Protein AF-A0A6P7TXT8-F1 (afdb_monomer_lite)

Foldseek 3Di:
DVVVCVVVVHDDDPPDDDDFQADKDKDWDDDDPFIKIKIKDKGWDPPAEDALVPGADADPVQWGYGKMKMKIKMGTPLWKIWMDIAIATGDPVCPVPFAEEEEEEQFADDPVSVVVLVVVVVVCVVPRHPYYDYHPCVQLVVDPDPVSNVVSLVVVCVVVVVVDVVQAIWMFTGRPPCPDDDDTHTPDHRRHYYHYHDRSAPPSRLVNVLSSVLVNVVVNCVSVVNPDDVVSSVRVNVVSVVSSQVSQQSSCCSHHVGGHPPVVVVPD

InterPro domains:
  IPR002013 SAC domain [PF02383] (13-91)
  IPR002013 SAC domain [PS50275] (1-257)

Structure (mmCIF, N/CA/C/O backbone):
data_AF-A0A6P7TXT8-F1
#
_entry.id   AF-A0A6P7TXT8-F1
#
loop_
_atom_site.group_PDB
_atom_site.id
_atom_site.type_symbol
_atom_site.label_atom_id
_atom_site.label_alt_id
_atom_site.label_comp_id
_atom_site.label_asym_id
_atom_site.label_entity_id
_atom_site.label_seq_id
_atom_site.pdbx_PDB_ins_code
_atom_site.Cartn_x
_atom_site.Cartn_y
_atom_site.Cartn_z
_atom_site.occupancy
_atom_site.B_iso_or_equiv
_atom_site.auth_seq_id
_atom_site.auth_comp_id
_atom_site.auth_asym_id
_atom_site.auth_atom_id
_atom_site.pdbx_PDB_model_num
ATOM 1 N N . MET A 1 1 ? -18.787 -0.485 -12.380 1.00 45.66 1 MET A N 1
ATOM 2 C CA . MET A 1 1 ? -20.159 -0.549 -12.938 1.00 45.66 1 MET A CA 1
ATOM 3 C C . MET A 1 1 ? -20.249 -1.700 -13.936 1.00 45.66 1 MET A C 1
ATOM 5 O O . MET A 1 1 ? -21.222 -2.431 -13.884 1.00 45.66 1 MET A O 1
ATOM 9 N N . MET A 1 2 ? -19.180 -1.950 -14.703 1.00 45.34 2 MET A N 1
ATOM 10 C CA . MET A 1 2 ? -18.973 -3.146 -15.534 1.00 45.34 2 MET A CA 1
ATOM 11 C C . MET A 1 2 ? -19.225 -4.492 -14.840 1.00 45.34 2 MET A C 1
ATOM 13 O O . MET A 1 2 ? -19.969 -5.303 -15.371 1.00 45.34 2 MET A O 1
ATOM 17 N N . GLY A 1 3 ? -18.683 -4.721 -13.636 1.00 49.62 3 GLY A N 1
ATOM 18 C CA . GLY A 1 3 ? -18.842 -6.012 -12.945 1.00 49.62 3 GLY A CA 1
ATOM 19 C C . GLY A 1 3 ? -20.303 -6.414 -12.698 1.00 49.62 3 GLY A C 1
ATOM 20 O O . GLY A 1 3 ? -20.678 -7.538 -12.993 1.00 49.62 3 GLY A O 1
ATOM 21 N N . LEU A 1 4 ? -21.149 -5.488 -12.231 1.00 49.50 4 LEU A N 1
ATOM 22 C CA . LEU A 1 4 ? -22.577 -5.747 -11.986 1.00 49.50 4 LEU A CA 1
ATOM 23 C C . LEU A 1 4 ? -23.365 -6.000 -13.278 1.00 49.50 4 LEU A C 1
ATOM 25 O O . LEU A 1 4 ? -24.248 -6.848 -13.284 1.00 49.50 4 LEU A O 1
ATOM 29 N N . LEU A 1 5 ? -23.038 -5.291 -14.363 1.00 58.34 5 LEU A N 1
ATOM 30 C CA . LEU A 1 5 ? -23.667 -5.492 -15.673 1.00 58.34 5 LEU A CA 1
ATOM 31 C C . LE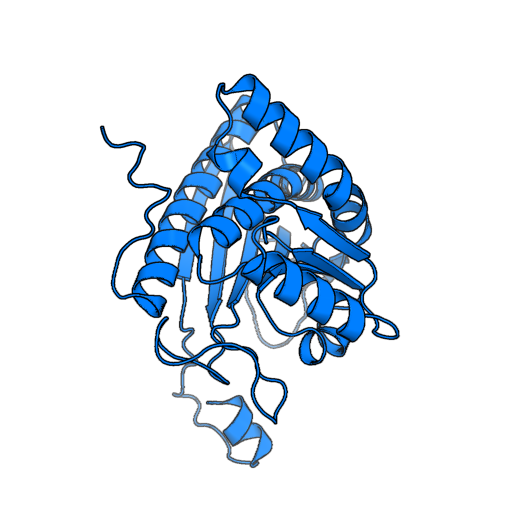U A 1 5 ? -23.260 -6.841 -16.277 1.00 58.34 5 LEU A C 1
ATOM 33 O O . LEU A 1 5 ? -24.117 -7.578 -16.752 1.00 58.34 5 LEU A O 1
ATOM 37 N N . TYR A 1 6 ? -21.984 -7.209 -16.151 1.00 56.00 6 TYR A N 1
ATOM 38 C CA . TYR A 1 6 ? -21.476 -8.508 -16.579 1.00 56.00 6 TYR A CA 1
ATOM 39 C C . TYR A 1 6 ? -22.101 -9.664 -15.777 1.00 56.00 6 TYR A C 1
ATOM 41 O O . TYR A 1 6 ? -22.561 -10.639 -16.363 1.00 56.00 6 TYR A O 1
ATOM 49 N N . PHE A 1 7 ? -22.209 -9.539 -14.445 1.00 51.31 7 PHE A N 1
ATOM 50 C CA . PHE A 1 7 ? -22.912 -10.520 -13.601 1.00 51.31 7 PHE A CA 1
ATOM 51 C C . PHE A 1 7 ? -24.421 -10.593 -13.886 1.00 51.31 7 PHE A C 1
ATOM 53 O O . PHE A 1 7 ? -25.027 -11.637 -13.665 1.00 51.31 7 PHE A O 1
ATOM 60 N N . ALA A 1 8 ? -25.018 -9.516 -14.401 1.00 63.50 8 ALA A N 1
ATOM 61 C CA . ALA A 1 8 ? -26.405 -9.482 -14.859 1.00 63.50 8 ALA A CA 1
ATOM 62 C C . ALA A 1 8 ? -26.586 -9.965 -16.315 1.00 63.50 8 ALA A C 1
ATOM 64 O O . ALA A 1 8 ? -27.697 -9.898 -16.836 1.00 63.50 8 ALA A O 1
ATOM 65 N N . GLY A 1 9 ? -25.521 -10.433 -16.982 1.00 64.12 9 GLY A N 1
ATOM 66 C CA . GLY A 1 9 ? -25.570 -10.903 -18.371 1.00 64.12 9 GLY A CA 1
ATOM 67 C C . GLY A 1 9 ? -25.806 -9.795 -19.403 1.00 64.12 9 GLY A C 1
ATOM 68 O O . GLY A 1 9 ? -26.210 -10.079 -20.527 1.00 64.12 9 GLY A O 1
ATOM 69 N N . ILE A 1 10 ? -25.586 -8.534 -19.026 1.00 72.38 10 ILE A N 1
ATOM 70 C CA . ILE A 1 10 ? -25.737 -7.381 -19.912 1.00 72.38 10 ILE A CA 1
ATOM 71 C C . ILE A 1 10 ? -24.424 -7.193 -20.666 1.00 72.38 10 ILE A C 1
ATOM 73 O O . ILE A 1 10 ? -23.392 -6.898 -20.059 1.00 72.38 10 ILE A O 1
ATOM 77 N N . ASP A 1 11 ? -24.480 -7.346 -21.990 1.00 72.69 11 ASP A N 1
ATOM 78 C CA . ASP A 1 11 ? -23.341 -7.093 -22.868 1.00 72.69 11 ASP A CA 1
ATOM 79 C C . ASP A 1 11 ? -23.001 -5.601 -22.829 1.00 72.69 11 ASP A C 1
ATOM 81 O O . ASP A 1 11 ? -23.820 -4.741 -23.177 1.00 72.69 11 ASP A O 1
ATOM 85 N N . VAL A 1 12 ? -21.823 -5.278 -22.298 1.00 69.12 12 VAL A N 1
ATOM 86 C CA . VAL A 1 12 ? -21.467 -3.888 -22.035 1.00 69.12 12 VAL A CA 1
ATOM 87 C C . VAL A 1 12 ? -20.834 -3.306 -23.294 1.00 69.12 12 VAL A C 1
ATOM 89 O O . VAL A 1 12 ? -19.862 -3.872 -23.798 1.00 69.12 12 VAL A O 1
ATOM 92 N N . PRO A 1 13 ? -21.342 -2.180 -23.823 1.00 76.50 13 PRO A N 1
ATOM 93 C CA . PRO A 1 13 ? -20.875 -1.675 -25.103 1.00 76.50 13 PRO A CA 1
ATOM 94 C C . PRO A 1 13 ? -19.375 -1.377 -25.111 1.00 76.50 13 PRO A C 1
ATOM 96 O O . PRO A 1 13 ? -18.837 -0.847 -24.135 1.00 76.50 13 PRO A O 1
ATOM 99 N N . SER A 1 14 ? -18.727 -1.613 -26.255 1.00 75.06 14 SER A N 1
ATOM 100 C CA . SER A 1 14 ? -17.282 -1.411 -26.464 1.00 75.06 14 SER A CA 1
ATOM 101 C C . SER A 1 14 ? -16.793 0.024 -26.231 1.00 75.06 14 SER A C 1
ATOM 103 O O . SER A 1 14 ? -15.597 0.246 -26.061 1.00 75.06 14 SER A O 1
ATOM 105 N N . TRP A 1 15 ? -17.702 1.001 -26.206 1.00 80.38 15 TRP A N 1
ATOM 106 C CA . TRP A 1 15 ? -17.409 2.404 -25.908 1.00 80.38 15 TRP A CA 1
ATOM 107 C C . TRP A 1 15 ? -17.376 2.727 -24.407 1.00 80.38 15 TRP A C 1
ATOM 109 O O . TRP A 1 15 ? -17.080 3.859 -24.026 1.00 80.38 15 TRP A O 1
ATOM 119 N N . THR A 1 16 ? -17.682 1.765 -23.540 1.00 79.81 16 THR A N 1
ATOM 120 C CA . THR A 1 16 ? -17.711 1.994 -22.096 1.00 79.81 16 THR A CA 1
ATOM 121 C C . THR A 1 16 ? -16.305 1.862 -21.510 1.00 79.81 16 THR A C 1
ATOM 123 O O . THR A 1 16 ? -15.654 0.831 -21.658 1.00 79.81 16 THR A O 1
ATOM 126 N N . VAL A 1 17 ? -15.843 2.900 -20.809 1.00 78.56 17 VAL A N 1
ATOM 127 C CA . VAL A 1 17 ? -14.511 2.947 -20.190 1.00 78.56 17 VAL A CA 1
ATOM 128 C C . VAL A 1 17 ? -14.648 2.929 -18.672 1.00 78.56 17 VAL A C 1
ATOM 130 O O . VAL A 1 17 ? -15.326 3.779 -18.090 1.00 78.56 17 VAL A O 1
ATOM 133 N N . ASP A 1 18 ? -13.983 1.976 -18.018 1.00 78.94 18 ASP A N 1
ATOM 134 C CA . ASP A 1 18 ? -13.897 1.959 -16.560 1.00 78.94 18 ASP A CA 1
ATOM 135 C C . ASP A 1 18 ? -12.921 3.031 -16.064 1.00 78.94 18 ASP A C 1
ATOM 137 O O . ASP A 1 18 ? -11.782 3.143 -16.516 1.00 78.94 18 ASP A O 1
ATOM 141 N N . VAL A 1 19 ? -13.376 3.807 -15.083 1.00 85.06 19 VAL A N 1
ATOM 142 C CA . VAL A 1 19 ? -12.588 4.851 -14.425 1.00 85.06 19 VAL A CA 1
ATOM 143 C C . VAL A 1 19 ? -12.455 4.514 -12.946 1.00 85.06 19 VAL A C 1
ATOM 145 O O . VAL A 1 19 ? -13.414 4.085 -12.295 1.00 85.06 19 VAL A O 1
ATOM 148 N N . ILE A 1 20 ? -11.260 4.734 -12.402 1.00 88.69 20 ILE A N 1
ATOM 149 C CA . ILE A 1 20 ? -10.992 4.586 -10.972 1.00 88.69 20 ILE A CA 1
ATOM 150 C C . ILE A 1 20 ? -11.327 5.877 -10.219 1.00 88.69 20 ILE A C 1
ATOM 152 O O . ILE A 1 20 ? -11.053 6.980 -10.688 1.00 88.69 20 ILE A O 1
ATOM 156 N N . GLY A 1 21 ? -11.872 5.744 -9.011 1.00 88.19 21 GLY A N 1
ATOM 157 C CA . GLY A 1 21 ? -11.834 6.818 -8.020 1.00 88.19 21 GLY A CA 1
ATOM 158 C C . GLY A 1 21 ? -10.595 6.638 -7.149 1.00 88.19 21 GLY A C 1
ATOM 159 O O . GLY A 1 21 ? -10.459 5.591 -6.521 1.00 88.19 21 GLY A O 1
ATOM 160 N N . GLY A 1 22 ? -9.692 7.616 -7.102 1.00 91.06 22 GLY A N 1
ATOM 161 C CA . GLY A 1 22 ? -8.472 7.510 -6.300 1.00 91.06 22 GLY A CA 1
ATOM 162 C C . GLY A 1 22 ? -7.325 8.360 -6.833 1.00 91.06 22 GLY A C 1
ATOM 163 O O . GLY A 1 22 ? -7.497 9.559 -7.039 1.00 91.06 22 GLY A O 1
ATOM 164 N N . PHE A 1 23 ? -6.156 7.749 -7.028 1.00 94.62 23 PHE A N 1
ATOM 165 C CA . PHE A 1 23 ? -4.930 8.440 -7.427 1.00 94.62 23 PHE A CA 1
ATOM 166 C C . PHE A 1 23 ? -4.109 7.600 -8.407 1.00 94.62 23 PHE A C 1
ATOM 168 O O . PHE A 1 23 ? -4.046 6.380 -8.287 1.00 94.62 23 PHE A O 1
ATOM 175 N N . PHE A 1 24 ? -3.442 8.258 -9.350 1.00 95.50 24 PHE A N 1
ATOM 176 C CA . PHE A 1 24 ? -2.403 7.655 -10.174 1.00 95.50 24 PHE A CA 1
ATOM 177 C C . PHE A 1 24 ? -1.301 8.681 -10.415 1.00 95.50 24 PHE A C 1
ATOM 179 O O . PHE A 1 24 ? -1.575 9.833 -10.750 1.00 95.50 24 PHE A O 1
ATOM 186 N N . SER A 1 25 ? -0.052 8.257 -10.271 1.00 95.75 25 SER A N 1
ATOM 187 C CA . SER A 1 25 ? 1.106 9.043 -10.675 1.00 95.75 25 SER A CA 1
ATOM 188 C C . SER A 1 25 ? 2.195 8.129 -11.207 1.00 95.75 25 SER A C 1
ATOM 190 O O . SER A 1 25 ? 2.319 6.975 -10.792 1.00 95.75 25 SER A O 1
ATOM 192 N N . SER A 1 26 ? 2.997 8.655 -12.129 1.00 94.75 26 SER A N 1
ATOM 193 C CA . SER A 1 26 ? 4.179 7.968 -12.627 1.00 94.75 26 SER A CA 1
ATOM 194 C C . SER A 1 26 ? 5.331 8.939 -12.844 1.00 94.75 26 SER A C 1
ATOM 196 O O . SER A 1 26 ? 5.137 10.086 -13.253 1.00 94.75 26 SER A O 1
ATOM 198 N N . LYS A 1 27 ? 6.551 8.474 -12.581 1.00 95.00 27 LYS A N 1
ATOM 199 C CA . LYS A 1 27 ? 7.775 9.247 -12.772 1.00 95.00 27 LYS A CA 1
ATOM 200 C C . LYS A 1 27 ? 8.839 8.380 -13.425 1.00 95.00 27 LYS A C 1
ATOM 202 O O . LYS A 1 27 ? 9.156 7.294 -12.948 1.00 95.00 27 LYS A O 1
ATOM 207 N N . LYS A 1 28 ? 9.407 8.874 -14.526 1.00 94.06 28 LYS A N 1
ATOM 208 C CA . LYS A 1 28 ? 10.573 8.262 -15.168 1.00 94.06 28 LYS A CA 1
ATOM 209 C C . LYS A 1 28 ? 11.848 8.741 -14.474 1.00 94.06 28 LYS A C 1
ATOM 211 O O . LYS A 1 28 ? 12.017 9.941 -14.265 1.00 94.06 28 LYS A O 1
ATOM 216 N N . ILE A 1 29 ? 12.723 7.804 -14.134 1.00 92.88 29 ILE A N 1
ATOM 217 C CA . ILE A 1 29 ? 13.977 8.024 -13.414 1.00 92.88 29 ILE A CA 1
ATOM 218 C C . ILE A 1 29 ? 15.118 7.487 -14.269 1.00 92.88 29 ILE A C 1
ATOM 220 O O . ILE A 1 29 ? 15.047 6.368 -14.776 1.00 92.88 29 ILE A O 1
ATOM 224 N N . TYR A 1 30 ? 16.158 8.301 -14.426 1.00 90.75 30 TYR A N 1
ATOM 225 C CA . TYR A 1 30 ? 17.352 7.978 -15.200 1.00 90.75 30 TYR A CA 1
ATOM 226 C C . TYR A 1 30 ? 18.522 7.640 -14.269 1.00 90.75 30 TYR A C 1
ATOM 228 O O . TYR A 1 30 ? 18.771 8.346 -13.284 1.00 90.75 30 TYR A O 1
ATOM 236 N N . PHE A 1 31 ? 19.249 6.572 -14.591 1.00 87.75 31 PHE A N 1
ATOM 237 C CA . PHE A 1 31 ? 20.423 6.112 -13.853 1.00 87.75 31 PHE A CA 1
ATOM 238 C C . PHE A 1 31 ? 21.448 5.516 -14.829 1.00 87.75 31 PHE A C 1
ATOM 240 O O . PHE A 1 31 ? 21.202 4.510 -15.492 1.00 87.75 31 PHE A O 1
ATOM 247 N N . GLY A 1 32 ? 22.598 6.183 -14.962 1.00 84.81 32 GLY A N 1
ATOM 248 C CA . GLY A 1 32 ? 23.545 5.892 -16.041 1.00 84.81 32 GLY A CA 1
ATOM 249 C C . GLY A 1 32 ? 22.889 6.065 -17.416 1.00 84.81 32 GLY A C 1
ATOM 250 O O . GLY A 1 32 ? 22.202 7.057 -17.653 1.00 84.81 32 GLY A O 1
ATOM 251 N N . ALA A 1 33 ? 23.068 5.081 -18.298 1.00 84.88 33 ALA A N 1
ATOM 252 C CA . ALA A 1 33 ? 22.423 5.025 -19.614 1.00 84.88 33 ALA A CA 1
ATOM 253 C C . ALA A 1 33 ? 21.006 4.411 -19.587 1.00 84.88 33 ALA A C 1
ATOM 255 O O . ALA A 1 33 ? 20.347 4.319 -20.620 1.00 84.88 33 ALA A O 1
ATOM 256 N N . LEU A 1 34 ? 20.538 3.962 -18.419 1.00 87.31 34 LEU A N 1
ATOM 257 C CA . LEU A 1 34 ? 19.274 3.252 -18.261 1.00 87.31 34 LEU A CA 1
ATOM 258 C C . LEU A 1 34 ? 18.190 4.153 -17.663 1.00 87.31 34 LEU A C 1
ATOM 260 O O . LEU A 1 34 ? 18.445 5.219 -17.095 1.00 87.31 34 LEU A O 1
ATOM 264 N N . SER A 1 35 ? 16.941 3.703 -17.779 1.00 90.06 35 SER A N 1
ATOM 265 C CA . SER A 1 35 ? 15.815 4.336 -17.101 1.00 90.06 35 SER A CA 1
ATOM 266 C C . SER A 1 35 ? 14.798 3.316 -16.606 1.00 90.06 35 SER A C 1
ATOM 268 O O . SER A 1 35 ? 14.707 2.194 -17.110 1.00 90.06 35 SER A O 1
ATOM 270 N N . ALA A 1 36 ? 14.023 3.716 -15.607 1.00 90.75 36 ALA A N 1
ATOM 271 C CA . ALA A 1 36 ? 12.854 2.986 -15.143 1.00 90.75 36 ALA A CA 1
ATOM 272 C C . ALA A 1 36 ? 11.726 3.972 -14.848 1.00 90.75 36 ALA A C 1
ATOM 274 O O . ALA A 1 36 ? 11.963 5.156 -14.597 1.00 90.75 36 ALA A O 1
ATOM 275 N N . ARG A 1 37 ? 10.489 3.492 -14.886 1.00 92.25 37 ARG A N 1
ATOM 276 C CA . ARG A 1 37 ? 9.308 4.254 -14.495 1.00 92.25 37 ARG A CA 1
ATOM 277 C C . ARG A 1 37 ? 8.790 3.703 -13.179 1.00 92.25 37 ARG A C 1
ATOM 279 O O . ARG A 1 37 ? 8.460 2.528 -13.099 1.00 92.25 37 ARG A O 1
ATOM 286 N N . VAL A 1 38 ? 8.714 4.562 -12.175 1.00 94.25 38 VAL A N 1
ATOM 287 C CA . VAL A 1 38 ? 8.012 4.278 -10.926 1.00 94.25 38 VAL A CA 1
ATOM 288 C C . VAL A 1 38 ? 6.575 4.743 -11.078 1.00 94.25 38 VAL A C 1
ATOM 290 O O . VAL A 1 38 ? 6.332 5.826 -11.613 1.00 94.25 38 VAL A O 1
ATOM 293 N N . CYS A 1 39 ? 5.639 3.944 -10.593 1.00 94.31 39 CYS A N 1
ATOM 294 C CA . CYS A 1 39 ? 4.216 4.220 -10.602 1.00 94.31 39 CYS A CA 1
ATOM 295 C C . CYS A 1 39 ? 3.628 3.985 -9.206 1.00 94.31 39 CYS A C 1
ATOM 297 O O . CYS A 1 39 ? 4.051 3.083 -8.481 1.00 94.31 39 CYS A O 1
ATOM 299 N N . LEU A 1 40 ? 2.635 4.796 -8.849 1.00 95.94 40 LEU A N 1
ATOM 300 C CA . LEU A 1 40 ? 1.824 4.631 -7.649 1.00 95.94 40 LEU A CA 1
ATOM 301 C C . LEU A 1 40 ? 0.367 4.799 -8.058 1.00 95.94 40 LEU A C 1
ATOM 303 O O . LEU A 1 40 ? 0.003 5.819 -8.650 1.00 95.94 40 LEU A O 1
ATOM 307 N N . ILE A 1 41 ? -0.450 3.801 -7.752 1.00 94.88 41 ILE A N 1
ATOM 308 C CA . ILE A 1 41 ? -1.883 3.808 -8.025 1.00 94.88 41 ILE A CA 1
ATOM 309 C C . ILE A 1 41 ? -2.640 3.510 -6.739 1.00 94.88 41 ILE A C 1
ATOM 311 O O . ILE A 1 41 ? -2.293 2.584 -6.015 1.00 94.88 41 ILE A O 1
ATOM 315 N N . SER A 1 42 ? -3.691 4.279 -6.479 1.00 92.44 42 SER A N 1
ATOM 316 C CA . SER A 1 42 ? -4.616 4.039 -5.380 1.00 92.44 42 SER A CA 1
ATOM 317 C C . SER A 1 42 ? -6.034 3.951 -5.912 1.00 92.44 42 SER A C 1
ATOM 319 O O . SER A 1 42 ? -6.487 4.844 -6.631 1.00 92.44 42 SER A O 1
ATOM 321 N N . ARG A 1 43 ? -6.750 2.891 -5.547 1.00 89.94 43 ARG A N 1
ATOM 322 C CA . ARG A 1 43 ? -8.109 2.592 -6.007 1.00 89.94 43 ARG A CA 1
ATOM 323 C C . ARG A 1 43 ? -9.038 2.538 -4.804 1.00 89.94 43 ARG A C 1
ATOM 325 O O . ARG A 1 43 ? -8.890 1.685 -3.934 1.00 89.94 43 ARG A O 1
ATOM 332 N N . LYS A 1 44 ? -10.000 3.457 -4.745 1.00 86.81 44 LYS A N 1
ATOM 333 C CA . LYS A 1 44 ? -11.039 3.492 -3.713 1.00 86.81 44 LYS A CA 1
ATOM 334 C C . LYS A 1 44 ? -12.204 2.591 -4.121 1.00 86.81 44 LYS A C 1
ATOM 336 O O . LYS A 1 44 ? -12.735 2.719 -5.226 1.00 86.81 44 LYS A O 1
ATOM 341 N N . SER A 1 45 ? -12.644 1.727 -3.208 1.00 83.50 45 SER A N 1
ATOM 342 C CA . SER A 1 45 ? -13.849 0.923 -3.413 1.00 83.50 45 SER A CA 1
ATOM 343 C C . SER A 1 45 ? -15.092 1.805 -3.503 1.00 83.50 45 SER A C 1
ATOM 345 O O . SER A 1 45 ? -15.237 2.808 -2.797 1.00 83.50 45 SER A O 1
ATOM 347 N N . ARG A 1 46 ? -16.019 1.390 -4.366 1.00 81.12 46 ARG A N 1
ATOM 348 C CA . ARG A 1 46 ? -17.327 2.029 -4.548 1.00 81.12 46 ARG A CA 1
ATOM 349 C C . ARG A 1 46 ? -18.405 1.423 -3.648 1.00 81.12 46 ARG A C 1
ATOM 351 O O . ARG A 1 46 ? -19.458 2.029 -3.524 1.00 81.12 46 ARG A O 1
ATOM 358 N N . GLU A 1 47 ? -18.142 0.268 -3.032 1.00 76.88 47 GLU A N 1
ATOM 359 C CA . GLU A 1 47 ? -19.143 -0.511 -2.286 1.00 76.88 47 GLU A CA 1
ATOM 360 C C . GLU A 1 47 ? -19.676 0.235 -1.058 1.00 76.88 47 GLU A C 1
ATOM 362 O O . GLU A 1 47 ? -20.878 0.269 -0.829 1.00 76.88 47 GLU A O 1
ATOM 367 N N . ARG A 1 48 ? -18.787 0.889 -0.299 1.00 76.38 48 ARG A N 1
ATOM 368 C CA . ARG A 1 48 ? -19.143 1.685 0.884 1.00 76.38 48 ARG A CA 1
ATOM 369 C C . ARG A 1 48 ? -18.396 3.016 0.896 1.00 76.38 48 ARG A C 1
ATOM 371 O O . ARG A 1 48 ? -17.565 3.303 1.762 1.00 76.38 48 ARG A O 1
ATOM 378 N N . ALA A 1 49 ? -18.640 3.817 -0.137 1.00 74.69 49 ALA A N 1
ATOM 379 C CA . ALA A 1 49 ? -18.070 5.153 -0.253 1.00 74.69 49 ALA A CA 1
ATOM 380 C C . ALA A 1 49 ? -18.874 6.169 0.575 1.00 74.69 49 ALA A C 1
ATOM 382 O O . ALA A 1 49 ? -20.099 6.181 0.545 1.00 74.69 49 ALA A O 1
ATOM 383 N N . GLY A 1 50 ? -18.179 7.063 1.278 1.00 70.31 50 GLY A N 1
ATOM 384 C CA . GLY A 1 50 ? -18.808 8.180 1.979 1.00 70.31 50 GLY A CA 1
ATOM 385 C C . GLY A 1 50 ? -17.785 9.130 2.583 1.00 70.31 50 GLY A C 1
ATOM 386 O O . GLY A 1 50 ? -16.585 8.849 2.575 1.00 70.31 50 GLY A O 1
ATOM 387 N N . THR A 1 51 ? -18.249 10.268 3.085 1.00 73.19 51 THR A N 1
ATOM 388 C CA . THR A 1 51 ? -17.390 11.270 3.727 1.00 73.19 51 THR A CA 1
ATOM 389 C C . THR A 1 51 ? -17.048 10.865 5.164 1.00 73.19 51 THR A C 1
ATOM 391 O O . THR A 1 51 ? -17.739 10.050 5.784 1.00 73.19 51 THR A O 1
ATOM 394 N N . ARG A 1 52 ? -15.981 11.461 5.713 1.00 65.19 52 ARG A N 1
ATOM 395 C CA . ARG A 1 52 ? -15.427 11.167 7.050 1.00 65.19 52 ARG A CA 1
ATOM 396 C C . ARG A 1 52 ? -16.434 11.127 8.205 1.00 65.19 52 ARG A C 1
ATOM 398 O O . ARG A 1 52 ? -16.233 10.382 9.169 1.00 65.19 52 ARG A O 1
ATOM 405 N N . PHE A 1 53 ? -17.479 11.945 8.133 1.00 64.19 53 PHE A N 1
ATOM 406 C CA . PHE A 1 53 ? -18.477 12.079 9.198 1.00 64.19 53 PHE A CA 1
ATOM 407 C C . PHE A 1 53 ? -19.761 11.291 8.936 1.00 64.19 53 PHE A C 1
ATOM 409 O O . PHE A 1 53 ? -20.544 11.104 9.859 1.00 64.19 53 PHE A O 1
ATOM 416 N N . SER A 1 54 ? -19.967 10.804 7.711 1.00 66.12 54 SER A N 1
ATOM 417 C CA . SER A 1 54 ? -21.219 10.147 7.323 1.00 66.12 54 SER A CA 1
ATOM 418 C C . SER A 1 54 ? -21.112 8.627 7.274 1.00 66.12 54 SER A C 1
ATOM 420 O O . SER A 1 54 ? -22.113 7.953 7.484 1.00 66.12 54 SER A O 1
ATOM 422 N N . VAL A 1 55 ? -19.928 8.066 6.991 1.00 70.81 55 VAL A N 1
ATOM 423 C CA . VAL A 1 55 ? -19.784 6.616 6.785 1.00 70.81 55 VAL A CA 1
ATOM 424 C C . VAL A 1 55 ? -18.538 6.083 7.485 1.00 70.81 55 VAL A C 1
ATOM 426 O O . VAL A 1 55 ? -17.410 6.440 7.142 1.00 70.81 55 VAL A O 1
ATOM 429 N N . ARG A 1 56 ? -18.752 5.195 8.463 1.00 73.50 56 ARG A N 1
ATOM 430 C CA . ARG A 1 56 ? -17.712 4.500 9.236 1.00 73.50 56 ARG A CA 1
ATOM 431 C C . ARG A 1 56 ? -18.052 3.020 9.394 1.00 73.50 56 ARG A C 1
ATOM 433 O O . ARG A 1 56 ? -19.190 2.607 9.175 1.00 73.50 56 ARG A O 1
ATOM 440 N N . GLY A 1 57 ? -17.048 2.242 9.789 1.00 74.00 57 GLY A N 1
ATOM 441 C CA . GLY A 1 57 ? -17.211 0.827 10.105 1.00 74.00 57 GLY A CA 1
ATOM 442 C C . GLY A 1 57 ? -17.540 -0.035 8.888 1.00 74.00 57 GLY A C 1
ATOM 443 O O . GLY A 1 57 ? -17.154 0.276 7.758 1.00 74.00 57 GLY A O 1
ATOM 444 N N . VAL A 1 58 ? -18.228 -1.136 9.154 1.00 75.62 58 VAL A N 1
ATOM 445 C CA . VAL A 1 58 ? -18.652 -2.143 8.181 1.00 75.62 58 VAL A CA 1
ATOM 446 C C . VAL A 1 58 ? -20.179 -2.093 8.035 1.00 75.62 58 VAL A C 1
ATOM 448 O O . VAL A 1 58 ? -20.850 -1.650 8.965 1.00 75.62 58 VAL A O 1
ATOM 451 N N . ASP A 1 59 ? -20.727 -2.456 6.875 1.00 77.19 59 ASP A N 1
ATOM 452 C CA . ASP A 1 59 ? -22.164 -2.761 6.749 1.00 77.19 59 ASP A CA 1
ATOM 453 C C . ASP A 1 59 ? -22.476 -4.244 6.918 1.00 77.19 59 ASP A C 1
ATOM 455 O O . ASP A 1 59 ? -21.583 -5.083 7.007 1.00 77.19 59 ASP A O 1
ATOM 459 N N . ASP A 1 60 ? -23.768 -4.558 6.895 1.00 76.56 60 ASP A N 1
ATOM 460 C CA . ASP A 1 60 ? -24.319 -5.911 6.965 1.00 76.56 60 ASP A CA 1
ATOM 461 C C . ASP A 1 60 ? -23.834 -6.821 5.820 1.00 76.56 60 ASP A C 1
ATOM 463 O O . ASP A 1 60 ? -23.936 -8.040 5.909 1.00 76.56 60 ASP A O 1
ATOM 467 N N . SER A 1 61 ? -23.279 -6.247 4.743 1.00 69.12 61 SER A N 1
ATOM 468 C CA . SER A 1 61 ? -22.669 -6.982 3.623 1.00 69.12 61 SER A CA 1
ATOM 469 C C . SER A 1 61 ? -21.150 -7.160 3.769 1.00 69.12 61 SER A C 1
ATOM 471 O O . SER A 1 61 ? -20.481 -7.597 2.828 1.00 69.12 61 SER A O 1
ATOM 473 N N . GLY A 1 62 ? -20.570 -6.791 4.915 1.00 68.12 62 GLY A N 1
ATOM 474 C CA . GLY A 1 62 ? -19.135 -6.910 5.176 1.00 68.12 62 GLY A CA 1
ATOM 475 C C . GLY A 1 62 ? -18.276 -5.867 4.446 1.00 68.12 62 GLY A C 1
ATOM 476 O O . GLY A 1 62 ? -17.045 -5.977 4.431 1.00 68.12 62 GLY A O 1
ATOM 477 N N . CYS A 1 63 ? -18.878 -4.850 3.819 1.00 69.81 63 CYS A N 1
ATOM 478 C CA . CYS A 1 63 ? -18.140 -3.810 3.108 1.00 69.81 63 CYS A CA 1
ATOM 479 C C . CYS A 1 63 ? -17.636 -2.772 4.112 1.00 69.81 63 CYS A C 1
ATOM 481 O O . CYS A 1 63 ? -18.413 -2.189 4.865 1.00 69.81 63 CYS A O 1
ATOM 483 N N . VAL A 1 64 ? -16.327 -2.502 4.125 1.00 75.19 64 VAL A N 1
ATOM 484 C CA . VAL A 1 64 ? -15.753 -1.462 4.993 1.00 75.19 64 VAL A CA 1
ATOM 485 C C . VAL A 1 64 ? -15.790 -0.101 4.320 1.00 75.19 64 VAL A C 1
ATOM 487 O O . VAL A 1 64 ? -15.469 0.052 3.139 1.00 75.19 64 VAL A O 1
ATOM 490 N N . ALA A 1 65 ? -16.139 0.902 5.121 1.00 73.06 65 ALA A N 1
ATOM 491 C CA . ALA A 1 65 ? -16.151 2.293 4.724 1.00 73.06 65 ALA A CA 1
ATOM 492 C C . ALA A 1 65 ? -14.785 2.723 4.178 1.00 73.06 65 ALA A C 1
ATOM 494 O O . ALA A 1 65 ? -13.760 2.565 4.842 1.00 73.06 65 ALA A O 1
ATOM 495 N N . ASN A 1 66 ? -14.789 3.330 2.990 1.00 75.12 66 ASN A N 1
ATOM 496 C CA . ASN A 1 66 ? -13.606 3.945 2.382 1.00 75.12 66 ASN A CA 1
ATOM 497 C C . ASN A 1 66 ? -12.397 3.003 2.256 1.00 75.12 66 ASN A C 1
ATOM 499 O O . ASN A 1 66 ? -11.255 3.398 2.500 1.00 75.12 66 ASN A O 1
ATOM 503 N N . TYR A 1 67 ? -12.665 1.764 1.840 1.00 80.31 67 TYR A N 1
ATOM 504 C CA . TYR A 1 67 ? -11.646 0.809 1.418 1.00 80.31 67 TYR A CA 1
ATOM 505 C C . TYR A 1 67 ? -10.782 1.392 0.288 1.00 80.31 67 TYR A C 1
ATOM 507 O O . TYR A 1 67 ? -11.321 1.919 -0.690 1.00 80.31 67 TYR A O 1
ATOM 515 N N . VAL A 1 68 ? -9.458 1.291 0.418 1.00 85.50 68 VAL A N 1
ATOM 516 C CA . VAL A 1 68 ? -8.489 1.747 -0.589 1.00 85.50 68 VAL A CA 1
ATOM 517 C C . VAL A 1 68 ? -7.401 0.697 -0.763 1.00 85.50 68 VAL A C 1
ATOM 519 O O . VAL A 1 68 ? -6.790 0.257 0.212 1.00 85.50 68 VAL A O 1
ATOM 522 N N . GLU A 1 69 ? -7.138 0.341 -2.012 1.00 88.06 69 GLU A N 1
ATOM 523 C CA . GLU A 1 69 ? -5.942 -0.397 -2.409 1.00 88.06 69 GLU A CA 1
ATOM 524 C C . GLU A 1 69 ? -4.894 0.586 -2.890 1.00 88.06 69 GLU A C 1
ATOM 526 O O . GLU A 1 69 ? -5.229 1.452 -3.695 1.00 88.06 69 GLU A O 1
ATOM 531 N N . THR A 1 70 ? -3.651 0.431 -2.452 1.00 91.25 70 THR A N 1
ATOM 532 C CA . THR A 1 70 ? -2.523 1.224 -2.934 1.00 91.25 70 THR A CA 1
ATOM 533 C C . THR A 1 70 ? -1.439 0.289 -3.446 1.00 91.25 70 THR A C 1
ATOM 535 O O . THR A 1 70 ? -1.003 -0.617 -2.741 1.00 91.25 70 THR A O 1
ATOM 538 N N . GLU A 1 71 ? -0.983 0.508 -4.669 1.00 92.12 71 GLU A N 1
ATOM 539 C CA . GLU A 1 71 ? -0.017 -0.346 -5.345 1.00 92.12 71 GLU A CA 1
ATOM 540 C C . GLU A 1 71 ? 1.151 0.491 -5.865 1.00 92.12 71 GLU A C 1
ATOM 542 O O . GLU A 1 71 ? 0.964 1.443 -6.630 1.00 92.12 71 GLU A O 1
ATOM 547 N N . GLN A 1 72 ? 2.364 0.129 -5.440 1.00 94.12 72 GLN A N 1
ATOM 548 C CA . GLN A 1 72 ? 3.612 0.692 -5.949 1.00 94.12 72 GLN A CA 1
ATOM 549 C C . GLN A 1 72 ? 4.251 -0.306 -6.904 1.00 94.12 72 GLN A C 1
ATOM 551 O O . GLN A 1 72 ? 4.572 -1.434 -6.518 1.00 94.12 72 GLN A O 1
ATOM 556 N N . PHE A 1 73 ? 4.512 0.133 -8.131 1.00 91.69 73 PHE A N 1
ATOM 557 C CA . PHE A 1 73 ? 5.151 -0.711 -9.129 1.00 91.69 73 PHE A CA 1
ATOM 558 C C . PHE A 1 73 ? 6.212 0.026 -9.935 1.00 91.69 73 PHE A C 1
ATOM 560 O O . PHE A 1 73 ? 6.185 1.246 -10.089 1.00 91.69 73 PHE A O 1
ATOM 567 N N . ILE A 1 74 ? 7.179 -0.737 -10.431 1.00 90.88 74 ILE A N 1
ATOM 568 C CA . ILE A 1 74 ? 8.318 -0.242 -11.194 1.00 90.88 74 ILE A CA 1
ATOM 569 C C . ILE A 1 74 ? 8.364 -1.004 -12.505 1.00 90.88 74 ILE A C 1
ATOM 571 O O . ILE A 1 74 ? 8.402 -2.232 -12.510 1.00 90.88 74 ILE A O 1
ATOM 575 N N . CYS A 1 75 ? 8.408 -0.262 -13.602 1.00 87.50 75 CYS A N 1
ATOM 576 C CA . CYS A 1 75 ? 8.674 -0.787 -14.930 1.00 87.50 75 CYS A CA 1
ATOM 577 C C . CYS A 1 75 ? 10.118 -0.441 -15.300 1.00 87.50 75 CYS A C 1
ATOM 579 O O . CYS A 1 75 ? 10.451 0.738 -15.466 1.00 87.50 75 CYS A O 1
ATOM 581 N N . HIS A 1 76 ? 10.981 -1.446 -15.412 1.00 80.56 76 HIS A N 1
ATOM 582 C CA . HIS A 1 76 ? 12.359 -1.284 -15.863 1.00 80.56 76 HIS A CA 1
ATOM 583 C C . HIS A 1 76 ? 12.575 -2.041 -17.169 1.00 80.56 76 HIS A C 1
ATOM 585 O O . HIS A 1 76 ? 12.225 -3.216 -17.263 1.00 80.56 76 HIS A O 1
ATOM 591 N N . SER A 1 77 ? 13.159 -1.365 -18.169 1.00 66.00 77 SER A N 1
ATOM 592 C CA . SER A 1 77 ? 13.095 -1.755 -19.588 1.00 66.00 77 SER A CA 1
ATOM 593 C C . SER A 1 77 ? 11.643 -1.885 -20.078 1.00 66.00 77 SER A C 1
ATOM 595 O O . SER A 1 77 ? 10.708 -1.891 -19.279 1.00 66.00 77 SER A O 1
ATOM 597 N N . ASP A 1 78 ? 11.408 -1.997 -21.382 1.00 57.25 78 ASP A N 1
ATOM 598 C CA . ASP A 1 78 ? 10.045 -2.170 -21.901 1.00 57.25 78 ASP A CA 1
ATOM 599 C C . ASP A 1 78 ? 9.417 -3.520 -21.510 1.00 57.25 78 ASP A C 1
ATOM 601 O O . ASP A 1 78 ? 8.398 -3.858 -22.081 1.00 57.25 78 ASP A O 1
ATOM 605 N N . SER A 1 79 ? 9.996 -4.312 -20.590 1.00 59.69 79 SER A N 1
ATOM 606 C CA . SER A 1 79 ? 9.622 -5.718 -20.374 1.00 59.69 79 SER A CA 1
ATOM 607 C C . SER A 1 79 ? 9.611 -6.234 -18.931 1.00 59.69 79 SER A C 1
ATOM 609 O O . SER A 1 79 ? 9.057 -7.303 -18.713 1.00 59.69 79 SER A O 1
ATOM 611 N N . MET A 1 80 ? 10.176 -5.554 -17.926 1.00 57.88 80 MET A N 1
ATOM 612 C CA . MET A 1 80 ? 10.161 -6.084 -16.551 1.00 57.88 80 MET A CA 1
ATOM 613 C C . MET A 1 80 ? 9.365 -5.190 -15.610 1.00 57.88 80 MET A C 1
ATOM 615 O O . MET A 1 80 ? 9.659 -4.002 -15.472 1.00 57.88 80 MET A O 1
ATOM 619 N N . THR A 1 81 ? 8.366 -5.776 -14.944 1.00 70.38 81 THR A N 1
ATOM 620 C CA . THR A 1 81 ? 7.527 -5.074 -13.967 1.00 70.38 81 THR A CA 1
ATOM 621 C C . THR A 1 81 ? 7.600 -5.764 -12.614 1.00 70.38 81 THR A C 1
ATOM 623 O O . THR A 1 81 ? 7.410 -6.976 -12.520 1.00 70.38 81 THR A O 1
ATOM 626 N N . ALA A 1 82 ? 7.858 -4.986 -11.564 1.00 61.72 82 ALA A N 1
ATOM 627 C CA . ALA A 1 82 ? 7.733 -5.427 -10.180 1.00 61.72 82 ALA A CA 1
ATOM 628 C C . ALA A 1 82 ? 6.644 -4.608 -9.484 1.00 61.72 82 ALA A C 1
ATOM 630 O O . ALA A 1 82 ? 6.695 -3.383 -9.550 1.00 61.72 82 ALA A O 1
ATOM 631 N N . SER A 1 83 ? 5.682 -5.253 -8.822 1.00 68.75 83 SER A N 1
ATOM 632 C CA . SER A 1 83 ? 4.544 -4.586 -8.170 1.00 68.75 83 SER A CA 1
ATOM 633 C C . SER A 1 83 ? 4.322 -5.080 -6.743 1.00 68.75 83 SER A C 1
ATOM 635 O O . SER A 1 83 ? 4.486 -6.268 -6.467 1.00 68.75 83 SER A O 1
ATOM 637 N N . PHE A 1 84 ? 3.967 -4.165 -5.843 1.00 66.06 84 PHE A N 1
ATOM 638 C CA . PHE A 1 84 ? 3.629 -4.450 -4.456 1.00 66.06 84 PHE A CA 1
ATOM 639 C C . PHE A 1 84 ? 2.322 -3.762 -4.063 1.00 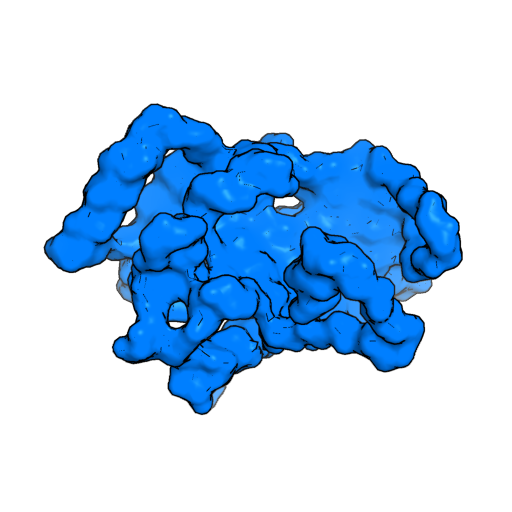66.06 84 PHE A C 1
ATOM 641 O O . PHE A 1 84 ? 2.199 -2.539 -4.167 1.00 66.06 84 PHE A O 1
ATOM 648 N N . LEU A 1 85 ? 1.370 -4.565 -3.588 1.00 73.31 85 LEU A N 1
ATOM 649 C CA . LEU A 1 85 ? 0.035 -4.137 -3.186 1.00 73.31 85 LEU A CA 1
ATOM 650 C C . LEU A 1 85 ? -0.091 -4.054 -1.659 1.00 73.31 85 LEU A C 1
ATOM 652 O O . LEU A 1 85 ? 0.218 -5.013 -0.947 1.00 73.31 85 LEU A O 1
ATOM 656 N N . ILE A 1 86 ? -0.611 -2.929 -1.166 1.00 72.12 86 ILE A N 1
ATOM 657 C CA . ILE A 1 86 ? -0.931 -2.674 0.244 1.00 72.12 86 ILE A CA 1
ATOM 658 C C . ILE A 1 86 ? -2.388 -2.220 0.347 1.00 72.12 86 ILE A C 1
ATOM 660 O O . ILE A 1 86 ? -2.865 -1.440 -0.475 1.00 72.12 86 ILE A O 1
ATOM 664 N N . LEU A 1 87 ? -3.109 -2.685 1.367 1.00 75.44 87 LEU A N 1
ATOM 665 C CA . LEU A 1 87 ? -4.553 -2.481 1.475 1.00 75.44 87 LEU A CA 1
ATOM 666 C C . LEU A 1 87 ? -4.960 -1.678 2.717 1.00 75.44 87 LEU A C 1
ATOM 668 O O . LEU A 1 87 ? -4.282 -1.645 3.750 1.00 75.44 87 LEU A O 1
ATOM 672 N N . ARG A 1 88 ? -6.149 -1.078 2.632 1.00 58.31 88 ARG A N 1
ATOM 673 C CA . ARG A 1 88 ? -6.955 -0.590 3.756 1.00 58.31 88 ARG A CA 1
ATOM 674 C C . ARG A 1 88 ? -8.381 -1.100 3.566 1.00 58.31 88 ARG A C 1
ATOM 676 O O . ARG A 1 88 ? -9.048 -0.660 2.637 1.00 58.31 88 ARG A O 1
ATOM 683 N N . GLY A 1 89 ? -8.863 -2.011 4.417 1.00 56.75 89 GLY A N 1
ATOM 684 C CA . GLY A 1 89 ? -10.125 -2.692 4.116 1.00 56.75 89 GLY A CA 1
ATOM 685 C C . GLY A 1 89 ? -10.512 -3.892 4.966 1.00 56.75 89 GLY A C 1
ATOM 686 O O . GLY A 1 89 ? -9.644 -4.404 5.641 1.00 56.75 89 GLY A O 1
ATOM 687 N N . HIS A 1 90 ? -11.770 -4.361 4.944 1.00 60.25 90 HIS A N 1
ATOM 688 C CA . HIS A 1 90 ? -12.250 -5.455 5.818 1.00 60.25 90 HIS A CA 1
ATOM 689 C C . HIS A 1 90 ? -11.591 -6.820 5.568 1.00 60.25 90 HIS A C 1
ATOM 691 O O . HIS A 1 90 ? -11.207 -7.101 4.441 1.00 60.25 90 HIS A O 1
ATOM 697 N N . VAL A 1 91 ? -11.498 -7.676 6.599 1.00 59.09 91 VAL A N 1
ATOM 698 C CA . VAL A 1 91 ? -10.763 -8.960 6.544 1.00 59.09 91 VAL A CA 1
ATOM 699 C C . VAL A 1 91 ? -11.432 -9.959 5.602 1.00 59.09 91 VAL A C 1
ATOM 701 O O . VAL A 1 91 ? -10.749 -10.578 4.788 1.00 59.09 91 VAL A O 1
ATOM 704 N N . ASP A 1 92 ? -12.758 -10.065 5.657 1.00 57.91 92 ASP A N 1
ATOM 705 C CA . ASP A 1 92 ? -13.472 -11.201 5.065 1.00 57.91 92 ASP A CA 1
ATOM 706 C C . ASP A 1 92 ? -13.414 -11.243 3.535 1.00 57.91 92 ASP A C 1
ATOM 708 O O . ASP A 1 92 ? -13.255 -12.316 2.954 1.00 57.91 92 ASP A O 1
ATOM 712 N N . LYS A 1 93 ? -13.435 -10.080 2.871 1.00 59.59 93 LYS A N 1
ATOM 713 C CA . LYS A 1 93 ? -13.318 -9.989 1.404 1.00 59.59 93 LYS A CA 1
ATOM 714 C C . LYS A 1 93 ? -11.883 -10.111 0.883 1.00 59.59 93 LYS A C 1
ATOM 716 O O . LYS A 1 93 ? -11.690 -10.301 -0.313 1.00 59.59 93 LYS A O 1
ATOM 721 N N . MET A 1 94 ? -10.866 -9.984 1.739 1.00 64.81 94 MET A N 1
ATOM 722 C CA . MET A 1 94 ? -9.464 -10.005 1.291 1.00 64.81 94 MET A CA 1
ATOM 723 C C . MET A 1 94 ? -8.915 -11.423 1.112 1.00 64.81 94 MET A C 1
ATOM 725 O O . MET A 1 94 ? -7.962 -11.629 0.367 1.00 64.81 94 MET A O 1
ATOM 729 N N . ARG A 1 95 ? -9.535 -12.397 1.776 1.00 65.75 95 ARG A N 1
ATOM 730 C CA . ARG A 1 95 ? -9.071 -13.780 1.887 1.00 65.75 95 ARG A CA 1
ATOM 731 C C . ARG A 1 95 ? -8.880 -14.482 0.543 1.00 65.75 95 ARG A C 1
ATOM 733 O O . ARG A 1 95 ? -7.813 -15.030 0.289 1.00 65.75 95 ARG A O 1
ATOM 740 N N . ASP A 1 96 ? -9.915 -14.482 -0.293 1.00 65.06 96 ASP A N 1
ATOM 741 C CA . ASP A 1 96 ? -9.926 -15.282 -1.527 1.00 65.06 96 ASP A CA 1
ATOM 742 C C . ASP A 1 96 ? -9.119 -14.611 -2.648 1.00 65.06 96 ASP A C 1
ATOM 744 O O . ASP A 1 96 ? -8.634 -15.278 -3.558 1.00 65.06 96 ASP A O 1
ATOM 748 N N . SER A 1 97 ? -8.924 -13.296 -2.541 1.00 69.50 97 SER A N 1
ATOM 749 C CA . SER A 1 97 ? -8.237 -12.493 -3.551 1.00 69.50 97 SER A CA 1
ATOM 750 C C . SER A 1 97 ? -6.739 -12.332 -3.284 1.00 69.50 97 SER A C 1
ATOM 752 O O . SER A 1 97 ? -5.975 -12.212 -4.239 1.00 69.50 97 SER A O 1
ATOM 754 N N . TYR A 1 98 ? -6.308 -12.305 -2.013 1.00 77.25 98 TYR A N 1
ATOM 755 C CA . TYR A 1 98 ? -4.970 -11.816 -1.651 1.00 77.25 98 TYR A CA 1
ATOM 756 C C . TYR A 1 98 ? -4.079 -12.794 -0.878 1.00 77.25 98 TYR A C 1
ATOM 758 O O . TYR A 1 98 ? -2.880 -12.542 -0.802 1.00 77.25 98 TYR A O 1
ATOM 766 N N . GLY A 1 99 ? -4.610 -13.901 -0.350 1.00 86.38 99 GLY A N 1
ATOM 767 C CA . GLY A 1 99 ? -3.821 -14.884 0.402 1.00 86.38 99 GLY A CA 1
ATOM 768 C C . GLY A 1 99 ? -3.588 -14.481 1.861 1.00 86.38 99 GLY A C 1
ATOM 769 O O . GLY A 1 99 ? -4.541 -14.131 2.557 1.00 86.38 99 GLY A O 1
ATOM 770 N N . ASP A 1 100 ? -2.342 -14.567 2.337 1.00 90.12 100 ASP A N 1
ATOM 771 C CA . ASP A 1 100 ? -1.982 -14.297 3.736 1.00 90.12 100 ASP A CA 1
ATOM 772 C C . ASP A 1 100 ? -2.266 -12.842 4.142 1.00 90.12 100 ASP A C 1
ATOM 774 O O . ASP A 1 100 ? -2.038 -11.906 3.376 1.00 90.12 100 ASP A O 1
ATOM 778 N N . ILE A 1 101 ? -2.720 -12.620 5.379 1.00 89.56 101 ILE A N 1
ATOM 779 C CA . ILE A 1 101 ? -3.136 -11.288 5.845 1.00 89.56 101 ILE A CA 1
ATOM 780 C C . ILE A 1 101 ? -2.352 -10.894 7.094 1.00 89.56 101 ILE A C 1
ATOM 782 O O . ILE A 1 101 ? -2.495 -11.503 8.156 1.00 89.56 101 ILE A O 1
ATOM 786 N N . PHE A 1 102 ? -1.594 -9.803 6.990 1.00 92.56 102 PHE A N 1
ATOM 787 C CA . PHE A 1 102 ? -1.035 -9.094 8.138 1.00 92.56 102 PHE A CA 1
ATOM 788 C C . PHE A 1 102 ? -1.841 -7.830 8.400 1.00 92.56 102 PHE A C 1
ATOM 790 O O . PHE A 1 102 ? -2.014 -7.001 7.507 1.00 92.56 102 PHE A O 1
ATOM 797 N N . ILE A 1 103 ? -2.296 -7.637 9.633 1.00 92.06 103 ILE A N 1
ATOM 798 C CA . ILE A 1 103 ? -2.994 -6.422 10.047 1.00 92.06 103 ILE A CA 1
ATOM 799 C C . ILE A 1 103 ? -2.079 -5.598 10.948 1.00 92.06 103 ILE A C 1
ATOM 801 O O . ILE A 1 103 ? -1.703 -6.033 12.034 1.00 92.06 103 ILE A O 1
ATOM 805 N N . LEU A 1 104 ? -1.772 -4.380 10.504 1.00 92.88 104 LEU A N 1
ATOM 806 C CA . LEU A 1 104 ? -1.132 -3.348 11.306 1.00 92.88 104 LEU A CA 1
ATOM 807 C C . LEU A 1 104 ? -2.195 -2.372 11.813 1.00 92.88 104 LEU A C 1
ATOM 809 O O . LEU A 1 104 ? -2.766 -1.609 11.034 1.00 92.88 104 LEU A O 1
ATOM 813 N N . ASN A 1 105 ? -2.457 -2.384 13.111 1.00 91.88 105 ASN A N 1
ATOM 814 C CA . ASN A 1 105 ? -3.419 -1.511 13.760 1.00 91.88 105 ASN A CA 1
ATOM 815 C C . ASN A 1 105 ? -2.717 -0.321 14.428 1.00 91.88 105 ASN A C 1
ATOM 817 O O . ASN A 1 105 ? -1.982 -0.497 15.390 1.00 91.88 105 ASN A O 1
ATOM 821 N N . LEU A 1 106 ? -2.948 0.892 13.918 1.00 89.94 106 LEU A N 1
ATOM 822 C CA . LEU A 1 106 ? -2.273 2.126 14.354 1.00 89.94 106 LEU A CA 1
ATOM 823 C C 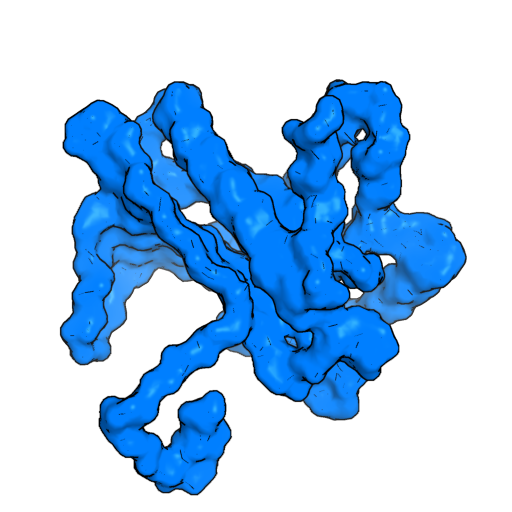. LEU A 1 106 ? -2.995 2.867 15.492 1.00 89.94 106 LEU A C 1
ATOM 825 O O . LEU A 1 106 ? -2.846 4.084 15.645 1.00 89.94 106 LEU A O 1
ATOM 829 N N . LEU A 1 107 ? -3.862 2.156 16.208 1.00 87.19 107 LEU A N 1
ATOM 830 C CA . LEU A 1 107 ? -4.627 2.688 17.324 1.00 87.19 107 LEU A CA 1
ATOM 831 C C . LEU A 1 107 ? -3.745 2.771 18.571 1.00 87.19 107 LEU A C 1
ATOM 833 O O . LEU A 1 107 ? -2.938 1.884 18.844 1.00 87.19 107 LEU A O 1
ATOM 837 N N . GLY A 1 108 ? -3.896 3.866 19.301 1.00 83.62 108 GLY A N 1
ATOM 838 C CA . GLY A 1 108 ? -3.227 4.131 20.558 1.00 83.62 108 GLY A CA 1
ATOM 839 C C . GLY A 1 108 ? -3.951 3.543 21.761 1.00 83.62 108 GLY A C 1
ATOM 840 O O . GLY A 1 108 ? -4.885 2.750 21.652 1.00 83.62 108 GLY A O 1
ATOM 841 N N . LEU A 1 109 ? -3.500 3.972 22.938 1.00 81.88 109 LEU A N 1
ATOM 842 C CA . LEU A 1 109 ? -3.917 3.427 24.233 1.00 81.88 109 LEU A CA 1
ATOM 843 C C . LEU A 1 109 ? -5.055 4.212 24.900 1.00 81.88 109 LEU A C 1
ATOM 845 O O . LEU A 1 109 ? -5.399 3.944 26.050 1.00 81.88 109 LEU A O 1
ATOM 849 N N . SER A 1 110 ? -5.636 5.204 24.215 1.00 86.06 110 SER A N 1
ATOM 850 C CA . SER A 1 110 ? -6.792 5.921 24.758 1.00 86.06 110 SER A CA 1
ATOM 851 C C . SER A 1 110 ? -7.971 4.951 24.934 1.00 86.06 110 SER A C 1
ATOM 853 O O . SER A 1 110 ? -8.109 4.036 24.124 1.00 86.06 110 SER A O 1
ATOM 855 N N . PRO A 1 111 ? -8.853 5.124 25.938 1.00 85.31 111 PRO A N 1
ATOM 856 C CA . PRO A 1 111 ? -9.907 4.145 26.226 1.00 85.31 111 PRO A CA 1
ATOM 857 C C . PRO A 1 111 ? -10.775 3.788 25.009 1.00 85.31 111 PRO A C 1
ATOM 859 O O . PRO A 1 111 ? -11.079 2.621 24.782 1.00 85.31 111 PRO A O 1
ATOM 862 N N . GLY A 1 112 ? -11.117 4.779 24.177 1.00 83.94 112 GLY A N 1
ATOM 863 C CA . GLY A 1 112 ? -11.875 4.553 22.945 1.00 83.94 112 GLY A CA 1
ATOM 864 C C . GLY A 1 112 ? -11.102 3.752 21.889 1.00 83.94 112 GLY A C 1
ATOM 865 O O . GLY A 1 112 ? -11.640 2.798 21.330 1.00 83.94 112 GLY A O 1
ATOM 866 N N . GLU A 1 113 ? -9.838 4.101 21.628 1.00 86.00 113 GLU A N 1
ATOM 867 C CA . GLU A 1 113 ? -8.994 3.397 20.647 1.00 86.00 113 GLU A CA 1
ATOM 868 C C . GLU A 1 113 ? -8.591 1.991 21.128 1.00 86.00 113 GLU A C 1
ATOM 870 O O . GLU A 1 113 ? -8.552 1.043 20.336 1.00 86.00 113 GLU A O 1
ATOM 875 N N . PHE A 1 114 ? -8.382 1.828 22.435 1.00 86.19 114 PHE A N 1
ATOM 876 C CA . PHE A 1 114 ? -8.121 0.545 23.074 1.00 86.19 114 PHE A CA 1
ATOM 877 C C . PHE A 1 114 ? -9.318 -0.400 22.940 1.00 86.19 114 PHE A C 1
ATOM 879 O O . PHE A 1 114 ? -9.151 -1.524 22.474 1.00 86.19 114 PHE A O 1
ATOM 886 N N . CYS A 1 115 ? -10.535 0.061 23.256 1.00 87.69 115 CYS A N 1
ATOM 887 C CA . CYS A 1 115 ? -11.747 -0.744 23.089 1.00 87.69 115 CYS A CA 1
ATOM 888 C C . CYS A 1 115 ? -11.920 -1.220 21.641 1.00 87.69 115 CYS A C 1
ATOM 890 O O . CYS A 1 115 ? -12.259 -2.379 21.412 1.00 87.69 115 CYS A O 1
ATOM 892 N N . LEU A 1 116 ? -11.662 -0.361 20.650 1.00 86.50 116 LEU A N 1
ATOM 893 C CA . LEU A 1 116 ? -11.724 -0.753 19.238 1.00 86.50 116 LEU A CA 1
ATOM 894 C C . LEU A 1 116 ? -10.672 -1.811 18.886 1.00 86.50 116 LEU A C 1
ATOM 896 O O . LEU A 1 116 ? -10.985 -2.773 18.186 1.00 86.50 116 LEU A O 1
ATOM 900 N N . SER A 1 117 ? -9.447 -1.652 19.390 1.00 88.00 117 SER A N 1
ATOM 901 C CA . SER A 1 117 ? -8.357 -2.610 19.179 1.00 88.00 117 SER A CA 1
ATOM 902 C C . SER A 1 117 ? -8.673 -3.970 19.794 1.00 88.00 117 SER A C 1
ATOM 904 O O . SER A 1 117 ? -8.503 -4.984 19.125 1.00 88.00 117 SER A O 1
ATOM 906 N N . TYR A 1 118 ? -9.190 -3.980 21.025 1.00 87.75 118 TYR A N 1
ATOM 907 C CA . TYR A 1 118 ? -9.599 -5.190 21.732 1.00 87.75 118 TYR A CA 1
ATOM 908 C C . TYR A 1 118 ? -10.731 -5.915 20.999 1.00 87.75 118 TYR A C 1
ATOM 910 O O . TYR A 1 118 ? -10.632 -7.108 20.733 1.00 87.75 118 TYR A O 1
ATOM 918 N N . ASN A 1 119 ? -11.787 -5.196 20.603 1.00 86.56 119 ASN A N 1
ATOM 919 C CA . ASN A 1 119 ? -12.899 -5.799 19.868 1.00 86.56 119 ASN A CA 1
ATOM 920 C C . ASN A 1 119 ? -12.449 -6.356 18.511 1.00 86.56 119 ASN A C 1
ATOM 922 O O . ASN A 1 119 ? -12.856 -7.453 18.143 1.00 86.56 119 ASN A O 1
ATOM 926 N N . MET A 1 120 ? -11.585 -5.641 17.784 1.00 84.94 120 MET A N 1
ATOM 927 C CA . MET A 1 120 ? -11.008 -6.150 16.537 1.00 84.94 120 MET A CA 1
ATOM 928 C C . MET A 1 120 ? -10.207 -7.431 16.782 1.00 84.94 120 MET A C 1
ATOM 930 O O . MET A 1 120 ? -10.350 -8.383 16.022 1.00 84.94 120 MET A O 1
ATOM 934 N N . GLU A 1 121 ? -9.398 -7.467 17.842 1.00 87.50 121 GLU A N 1
ATOM 935 C CA . GLU A 1 121 ? -8.620 -8.645 18.218 1.00 87.50 121 GLU A CA 1
ATOM 936 C C . GLU A 1 121 ? -9.524 -9.850 18.514 1.00 87.50 121 GLU A C 1
ATOM 938 O O . GLU A 1 121 ? -9.264 -10.941 18.021 1.00 87.50 121 GLU A O 1
ATOM 943 N N . GLN A 1 122 ? -10.646 -9.654 19.212 1.00 86.12 122 GLN A N 1
ATOM 944 C CA . GLN A 1 122 ? -11.618 -10.731 19.433 1.00 86.12 122 GLN A CA 1
ATOM 945 C C . GLN A 1 122 ? -12.250 -11.232 18.126 1.00 86.12 122 GLN A C 1
ATOM 947 O O . GLN A 1 122 ? -12.435 -12.432 17.954 1.00 86.12 122 GLN A O 1
ATOM 952 N N . GLN A 1 123 ? -12.543 -10.335 17.181 1.00 82.50 123 GLN A N 1
ATOM 953 C CA . GLN A 1 123 ? -13.150 -10.698 15.893 1.00 82.50 123 GLN A CA 1
ATOM 954 C C . GLN A 1 123 ? -12.186 -11.430 14.948 1.00 82.50 123 GLN A C 1
ATOM 956 O O . GLN A 1 123 ? -12.629 -12.158 14.063 1.00 82.50 123 GLN A O 1
ATOM 961 N N . ILE A 1 124 ? -10.869 -11.255 15.105 1.00 85.50 124 ILE A N 1
ATOM 962 C CA . ILE A 1 124 ? -9.883 -11.984 14.289 1.00 85.50 124 ILE A CA 1
ATOM 963 C C . ILE A 1 124 ? -9.538 -13.363 14.861 1.00 85.50 124 ILE A C 1
ATOM 965 O O . ILE A 1 124 ? -8.914 -14.156 14.151 1.00 85.50 124 ILE A O 1
ATOM 969 N N . ILE A 1 125 ? -9.917 -13.675 16.105 1.00 82.56 125 ILE A N 1
ATOM 970 C CA . ILE A 1 125 ? -9.707 -15.009 16.679 1.00 82.56 125 ILE A CA 1
ATOM 971 C C . ILE A 1 125 ? -10.518 -16.021 15.864 1.00 82.56 125 ILE A C 1
ATOM 973 O O . ILE A 1 125 ? -11.719 -15.872 15.669 1.00 82.56 125 ILE A O 1
ATOM 977 N N . GLY A 1 126 ? -9.841 -17.049 15.346 1.00 77.94 126 GLY A N 1
ATOM 978 C CA . GLY A 1 126 ? -10.453 -18.036 14.449 1.00 77.94 126 GLY A CA 1
ATOM 979 C C . GLY A 1 126 ? -10.611 -17.568 12.995 1.00 77.94 126 GLY A C 1
ATOM 980 O O . GLY A 1 126 ? -11.108 -18.327 12.163 1.00 77.94 126 GLY A O 1
ATOM 981 N N . SER A 1 127 ? -10.160 -16.355 12.659 1.00 78.44 127 SER A N 1
ATOM 982 C CA . SER A 1 127 ? -10.057 -15.890 11.272 1.00 78.44 127 SER A CA 1
ATOM 983 C C . SER A 1 127 ? -8.769 -16.392 10.595 1.00 78.44 127 SER A C 1
ATOM 985 O O . SER A 1 127 ? -7.885 -16.958 11.236 1.00 78.44 127 SER A O 1
ATOM 987 N N . LYS A 1 128 ? -8.625 -16.143 9.284 1.00 74.75 128 LYS A N 1
ATOM 988 C CA . LYS A 1 128 ? -7.393 -16.442 8.523 1.00 74.75 128 LYS A CA 1
ATOM 989 C C . LYS A 1 128 ? -6.334 -15.329 8.596 1.00 74.75 128 LYS A C 1
ATOM 991 O O . LYS A 1 128 ? -5.456 -15.263 7.741 1.00 74.75 128 LYS A O 1
ATOM 996 N N . VAL A 1 129 ? -6.426 -14.420 9.569 1.00 84.00 129 VAL A N 1
ATOM 997 C CA . VAL A 1 129 ? -5.394 -13.397 9.784 1.00 84.00 129 VAL A CA 1
ATOM 998 C C . VAL A 1 129 ? -4.124 -14.077 10.279 1.00 84.00 129 VAL A C 1
ATOM 1000 O O . VAL A 1 129 ? -4.087 -14.623 11.376 1.00 84.00 129 VAL A O 1
ATOM 1003 N N . THR A 1 130 ? -3.072 -14.018 9.467 1.00 87.00 130 THR A N 1
ATOM 1004 C CA . THR A 1 130 ? -1.775 -14.631 9.765 1.00 87.00 130 THR A CA 1
ATOM 1005 C C . THR A 1 130 ? -1.099 -13.940 10.945 1.00 87.00 130 THR A C 1
ATOM 1007 O O . THR A 1 130 ? -0.455 -14.589 11.768 1.00 87.00 130 THR A O 1
ATOM 1010 N N . LYS A 1 131 ? -1.213 -12.608 11.025 1.00 90.62 131 LYS A N 1
ATOM 1011 C CA . LYS A 1 131 ? -0.606 -11.824 12.105 1.00 90.62 131 LYS A CA 1
ATOM 1012 C C . LYS A 1 131 ? -1.334 -10.503 12.331 1.00 90.62 131 LYS A C 1
ATOM 1014 O O . LYS A 1 131 ? -1.691 -9.809 11.382 1.00 90.62 131 LYS A O 1
ATOM 1019 N N . TYR A 1 132 ? -1.499 -10.141 13.598 1.00 91.00 132 TYR A N 1
ATOM 1020 C CA . TYR A 1 132 ? -2.064 -8.870 14.039 1.00 91.00 132 TYR A CA 1
ATOM 1021 C C . TYR A 1 132 ? -1.060 -8.161 14.944 1.00 91.00 132 TYR A C 1
ATOM 1023 O O . TYR A 1 132 ? -0.534 -8.760 15.880 1.00 91.00 132 TYR A O 1
ATOM 1031 N N . VAL A 1 133 ? -0.757 -6.903 14.635 1.00 91.50 133 VAL A N 1
ATOM 1032 C CA . VAL A 1 133 ? 0.159 -6.063 15.411 1.00 91.50 133 VAL A CA 1
ATOM 1033 C C . VAL A 1 133 ? -0.518 -4.736 15.693 1.00 91.50 133 VAL A C 1
ATOM 1035 O O . VAL A 1 133 ? -0.939 -4.045 14.765 1.00 91.50 133 VAL A O 1
ATOM 1038 N N . THR A 1 134 ? -0.572 -4.361 16.967 1.00 90.38 134 THR A N 1
ATOM 1039 C CA . THR A 1 134 ? -0.998 -3.028 17.395 1.00 90.38 134 THR A CA 1
ATOM 1040 C C . THR A 1 134 ? 0.225 -2.159 17.649 1.00 90.38 134 THR A C 1
ATOM 1042 O O . THR A 1 134 ? 1.187 -2.590 18.284 1.00 90.38 134 THR A O 1
ATOM 1045 N N . PHE A 1 135 ? 0.189 -0.929 17.151 1.00 89.81 135 PHE A N 1
ATOM 1046 C CA . PHE A 1 135 ? 1.235 0.063 17.333 1.00 89.81 135 PHE A CA 1
ATOM 1047 C C . PHE A 1 135 ? 0.610 1.428 17.602 1.00 89.81 135 PHE A C 1
ATOM 1049 O O . PHE A 1 135 ? -0.111 1.964 16.760 1.00 89.81 135 PHE A O 1
ATOM 1056 N N . ASP A 1 136 ? 0.928 2.018 18.752 1.00 87.44 136 ASP A N 1
ATOM 1057 C CA . ASP A 1 136 ? 0.470 3.363 19.068 1.00 87.44 136 ASP A CA 1
ATOM 1058 C C . ASP A 1 136 ? 1.216 4.404 18.223 1.00 87.44 136 ASP A C 1
ATOM 1060 O O . ASP A 1 136 ? 2.325 4.838 18.541 1.00 87.44 136 ASP A O 1
ATOM 1064 N N . TYR A 1 137 ? 0.580 4.845 17.139 1.00 85.81 137 TYR A N 1
ATOM 1065 C CA . TYR A 1 137 ? 1.157 5.849 16.249 1.00 85.81 137 TYR A CA 1
ATOM 1066 C C . TYR A 1 137 ? 1.359 7.213 16.928 1.00 85.81 137 TYR A C 1
ATOM 1068 O O . TYR A 1 137 ? 2.209 7.988 16.486 1.00 85.81 137 TYR A O 1
ATOM 1076 N N . HIS A 1 138 ? 0.638 7.520 18.016 1.00 84.12 138 HIS A N 1
ATOM 1077 C CA . HIS A 1 138 ? 0.851 8.774 18.744 1.00 84.12 138 HIS A CA 1
ATOM 1078 C C . HIS A 1 138 ? 2.257 8.841 19.334 1.00 84.12 138 HIS A C 1
ATOM 1080 O O . HIS A 1 138 ? 2.869 9.908 19.301 1.00 84.12 138 HIS A O 1
ATOM 1086 N N . SER A 1 139 ? 2.798 7.700 19.768 1.00 83.00 139 SER A N 1
ATOM 1087 C CA . SER A 1 139 ? 4.179 7.585 20.237 1.00 83.00 139 SER A CA 1
ATOM 1088 C C . SER A 1 139 ? 5.188 7.982 19.147 1.00 83.00 139 SER A C 1
ATOM 1090 O O . SER A 1 139 ? 6.174 8.653 19.440 1.00 83.00 139 SER A O 1
ATOM 1092 N N . LEU A 1 140 ? 4.916 7.664 17.873 1.00 82.06 140 LEU A N 1
ATOM 1093 C CA . LEU A 1 140 ? 5.748 8.094 16.740 1.00 82.06 140 LEU A CA 1
ATOM 1094 C C . LEU A 1 140 ? 5.639 9.610 16.498 1.00 82.06 140 LEU A C 1
ATOM 1096 O O . LEU A 1 140 ? 6.645 10.286 16.294 1.00 82.06 140 LEU A O 1
ATOM 1100 N N . THR A 1 141 ? 4.423 10.163 16.524 1.00 81.19 141 THR A N 1
ATOM 1101 C CA . THR A 1 141 ? 4.204 11.603 16.279 1.00 81.19 141 THR A CA 1
ATOM 1102 C C . THR A 1 141 ? 4.638 12.498 17.436 1.00 81.19 141 THR A C 1
ATOM 1104 O O . THR A 1 141 ? 4.952 13.664 17.214 1.00 81.19 141 THR A O 1
ATOM 1107 N N . GLY A 1 142 ? 4.622 11.963 18.657 1.00 82.31 142 GLY A N 1
ATOM 1108 C CA . GLY A 1 142 ? 4.979 12.651 19.896 1.00 82.31 142 GLY A CA 1
ATOM 1109 C C . GLY A 1 142 ? 6.441 12.473 20.303 1.00 82.31 142 GLY A C 1
ATOM 1110 O O . GLY A 1 142 ? 6.849 13.004 21.335 1.00 82.31 142 GLY A O 1
ATOM 1111 N N . ALA A 1 143 ? 7.227 11.737 19.517 1.00 83.31 143 ALA A N 1
ATOM 1112 C CA . ALA A 1 143 ? 8.647 11.544 19.763 1.00 83.31 143 ALA A CA 1
ATOM 1113 C C . ALA A 1 143 ? 9.401 12.883 19.771 1.00 83.31 143 ALA A C 1
ATOM 1115 O O . ALA A 1 143 ? 9.203 13.755 18.920 1.00 83.31 143 ALA A O 1
ATOM 1116 N N . LYS A 1 144 ? 10.296 13.030 20.748 1.00 85.62 144 LYS A N 1
ATOM 1117 C CA . LYS A 1 144 ? 10.971 14.287 21.098 1.00 85.62 144 LYS A CA 1
ATOM 1118 C C . LYS A 1 144 ? 12.208 14.558 20.246 1.00 85.62 144 LYS A C 1
ATOM 1120 O O . LYS A 1 144 ? 12.734 15.666 20.265 1.00 85.62 144 LYS A O 1
ATOM 1125 N N . SER A 1 145 ? 12.693 13.557 19.512 1.00 86.75 145 SER A N 1
ATOM 1126 C CA . SER A 1 145 ? 13.868 13.669 18.641 1.00 86.75 145 SER A CA 1
ATOM 1127 C C . SER A 1 145 ? 13.701 12.878 17.342 1.00 86.75 145 SER A C 1
ATOM 1129 O O . SER A 1 145 ? 12.858 11.987 17.236 1.00 86.75 145 SER A O 1
ATOM 1131 N N . ALA A 1 146 ? 14.512 13.199 16.329 1.00 84.19 146 ALA A N 1
ATOM 1132 C CA . ALA A 1 146 ? 14.594 12.396 15.105 1.00 84.19 146 ALA A CA 1
ATOM 1133 C C . ALA A 1 146 ? 15.053 10.960 15.409 1.00 84.19 146 ALA A C 1
ATOM 1135 O O . ALA A 1 146 ? 14.403 10.015 14.986 1.00 84.19 146 ALA A O 1
ATOM 1136 N N . THR A 1 147 ? 16.073 10.799 16.254 1.00 87.19 147 THR A N 1
ATOM 1137 C CA . THR A 1 147 ? 16.603 9.489 16.653 1.00 87.19 147 THR A CA 1
ATOM 1138 C C . THR A 1 147 ? 15.555 8.601 17.329 1.00 87.19 147 THR A C 1
ATOM 1140 O O . THR A 1 147 ? 15.499 7.400 17.080 1.00 87.19 147 THR A O 1
ATOM 1143 N N . GLU A 1 148 ? 14.703 9.175 18.184 1.00 84.94 148 GLU A N 1
ATOM 1144 C CA . GLU A 1 148 ? 13.605 8.438 18.819 1.00 84.94 148 GLU A CA 1
ATOM 1145 C C . GLU A 1 148 ? 12.558 7.988 17.792 1.00 84.94 148 GLU A C 1
ATOM 1147 O O . GLU A 1 148 ? 12.145 6.828 17.813 1.00 84.94 148 GLU A O 1
ATOM 1152 N N . ARG A 1 149 ? 12.185 8.870 16.852 1.00 84.44 149 ARG A N 1
ATOM 1153 C CA . ARG A 1 149 ? 11.290 8.518 15.736 1.00 84.44 149 ARG A CA 1
ATOM 1154 C C . ARG A 1 149 ? 11.859 7.385 14.897 1.00 84.44 149 ARG A C 1
ATOM 1156 O O . ARG A 1 149 ? 11.140 6.429 14.615 1.00 84.44 149 ARG A O 1
ATOM 1163 N N . ASP A 1 150 ? 13.140 7.465 14.557 1.00 85.50 150 ASP A N 1
ATOM 1164 C CA . ASP A 1 150 ? 13.821 6.451 13.757 1.00 85.50 150 ASP A CA 1
ATOM 1165 C C . ASP A 1 150 ? 13.845 5.108 14.489 1.00 85.50 150 ASP A C 1
ATOM 1167 O O . ASP A 1 150 ? 13.501 4.081 13.907 1.00 85.50 150 ASP A O 1
ATOM 1171 N N . ARG A 1 151 ? 14.155 5.102 15.791 1.00 89.00 151 ARG A N 1
ATOM 1172 C CA . ARG A 1 151 ? 14.139 3.886 16.617 1.00 89.00 151 ARG A CA 1
ATOM 1173 C C . ARG A 1 151 ? 12.747 3.252 16.694 1.00 89.00 151 ARG A C 1
ATOM 1175 O O . ARG A 1 151 ? 12.624 2.029 16.587 1.00 89.00 151 ARG A O 1
ATOM 1182 N N . LEU A 1 152 ? 11.702 4.054 16.899 1.00 87.88 152 LEU A N 1
ATOM 1183 C CA . LEU A 1 152 ? 10.317 3.573 16.937 1.00 87.88 152 LEU A CA 1
ATOM 1184 C C . LEU A 1 152 ? 9.894 3.001 15.579 1.00 87.88 152 LEU A C 1
ATOM 1186 O O . LEU A 1 152 ? 9.348 1.898 15.527 1.00 87.88 152 LEU A O 1
ATOM 1190 N N . SER A 1 153 ? 10.219 3.701 14.487 1.00 87.69 153 SER A N 1
ATOM 1191 C CA . SER A 1 153 ? 9.979 3.225 13.121 1.00 87.69 153 SER A CA 1
ATOM 1192 C C . SER A 1 153 ? 10.698 1.899 12.857 1.00 87.69 153 SER A C 1
ATOM 1194 O O . SER A 1 153 ? 10.077 0.935 12.413 1.00 87.69 153 SER A O 1
ATOM 1196 N N . GLN A 1 154 ? 11.977 1.787 13.226 1.00 88.50 154 GLN A N 1
ATOM 1197 C CA . GLN A 1 154 ? 12.760 0.554 13.079 1.00 88.50 154 GLN A CA 1
ATOM 1198 C C . GLN A 1 154 ? 12.169 -0.611 13.880 1.00 88.50 154 GLN A C 1
ATOM 1200 O O . GLN A 1 154 ? 12.076 -1.725 13.369 1.00 88.50 154 GLN A O 1
ATOM 1205 N N . THR A 1 155 ? 11.723 -0.356 15.112 1.00 90.31 155 THR A N 1
ATOM 1206 C CA . THR A 1 155 ? 11.090 -1.371 15.971 1.00 90.31 155 THR A CA 1
ATOM 1207 C C . THR A 1 155 ? 9.798 -1.895 15.347 1.00 90.31 155 THR A C 1
ATOM 1209 O O . THR A 1 155 ? 9.528 -3.096 15.375 1.00 90.31 155 THR A O 1
ATOM 1212 N N . LEU A 1 156 ? 9.003 -1.007 14.749 1.00 90.94 156 LEU A N 1
ATOM 1213 C CA . LEU A 1 156 ? 7.794 -1.386 14.031 1.00 90.94 156 LEU A CA 1
ATOM 1214 C C . LEU A 1 156 ? 8.118 -2.158 12.744 1.00 90.94 156 LEU A C 1
ATOM 1216 O O . LEU A 1 156 ? 7.564 -3.233 12.512 1.00 90.94 156 LEU A O 1
ATOM 1220 N N . MET A 1 157 ? 9.055 -1.661 11.933 1.00 92.06 157 MET A N 1
ATOM 1221 C CA . MET A 1 157 ? 9.480 -2.332 10.702 1.00 92.06 157 MET A CA 1
ATOM 1222 C C . MET A 1 157 ? 10.055 -3.723 10.980 1.00 92.06 157 MET A C 1
ATOM 1224 O O . MET A 1 157 ? 9.770 -4.650 10.228 1.00 92.06 157 MET A O 1
ATOM 1228 N N . ALA A 1 158 ? 10.759 -3.928 12.095 1.00 92.81 158 ALA A N 1
ATOM 1229 C CA . ALA A 1 158 ? 11.244 -5.248 12.500 1.00 92.81 158 ALA A CA 1
ATOM 1230 C C . ALA A 1 158 ? 10.111 -6.277 12.705 1.00 92.81 158 ALA A C 1
ATOM 1232 O O . ALA A 1 158 ? 10.323 -7.472 12.514 1.00 92.81 158 ALA A O 1
ATOM 1233 N N . GLN A 1 159 ? 8.894 -5.836 13.044 1.00 93.19 159 GLN A N 1
ATOM 1234 C CA . GLN A 1 159 ? 7.734 -6.721 13.196 1.00 93.19 159 GLN A CA 1
ATOM 1235 C C . GLN A 1 159 ? 7.004 -6.998 11.875 1.00 93.19 159 GLN A C 1
ATOM 1237 O O . GLN A 1 159 ? 6.424 -8.080 11.719 1.00 93.19 159 GLN A O 1
ATOM 1242 N N . VAL A 1 160 ? 7.025 -6.026 10.954 1.00 94.19 160 VAL A N 1
ATOM 1243 C CA . VAL A 1 160 ? 6.287 -6.035 9.678 1.00 94.19 160 VAL A CA 1
ATOM 1244 C C . VAL A 1 160 ? 7.106 -6.672 8.550 1.00 94.19 160 VAL A C 1
ATOM 1246 O O . VAL A 1 160 ? 6.599 -7.513 7.807 1.00 94.19 160 VAL A O 1
ATOM 1249 N N . MET A 1 161 ? 8.388 -6.319 8.433 1.00 94.12 161 MET A N 1
ATOM 1250 C CA . MET A 1 161 ? 9.248 -6.717 7.314 1.00 94.12 161 MET A CA 1
ATOM 1251 C C . MET A 1 161 ? 9.477 -8.227 7.158 1.00 94.12 161 MET A C 1
ATOM 1253 O O . MET A 1 161 ? 9.589 -8.659 6.007 1.00 94.12 161 MET A O 1
ATOM 1257 N N . PRO A 1 162 ? 9.505 -9.055 8.224 1.00 95.25 162 PRO A N 1
ATOM 1258 C CA . PRO A 1 162 ? 9.564 -10.507 8.063 1.00 95.25 162 PRO A CA 1
ATOM 1259 C C . PRO A 1 162 ? 8.372 -11.054 7.270 1.00 95.25 162 PRO A C 1
ATOM 1261 O O . PRO A 1 162 ? 8.557 -11.861 6.363 1.00 95.25 162 PRO A O 1
ATOM 1264 N N . PHE A 1 163 ? 7.161 -10.561 7.551 1.00 95.25 163 PHE A N 1
ATOM 1265 C CA . PHE A 1 163 ? 5.963 -10.953 6.811 1.00 95.25 163 PHE A CA 1
ATOM 1266 C C . PHE A 1 163 ? 6.009 -10.433 5.373 1.00 95.25 163 PHE A C 1
ATOM 1268 O O . PHE A 1 163 ? 5.823 -11.209 4.444 1.00 95.25 163 PHE A O 1
ATOM 1275 N N . VAL A 1 164 ? 6.326 -9.145 5.182 1.00 94.12 164 VAL A N 1
ATOM 1276 C CA . VAL A 1 164 ? 6.424 -8.517 3.849 1.00 94.12 164 VAL A CA 1
ATOM 1277 C C . VAL A 1 164 ? 7.422 -9.248 2.948 1.00 94.12 164 VAL A C 1
ATOM 1279 O O . VAL A 1 164 ? 7.159 -9.467 1.769 1.00 94.12 164 VAL A O 1
ATOM 1282 N N . SER A 1 165 ? 8.554 -9.672 3.506 1.00 93.38 165 SER A N 1
ATOM 1283 C CA . SER A 1 165 ? 9.565 -10.423 2.758 1.00 93.38 165 SER A CA 1
ATOM 1284 C C . SER A 1 165 ? 9.093 -11.841 2.415 1.00 93.38 165 SER A C 1
ATOM 1286 O O . SER A 1 165 ? 9.431 -12.339 1.344 1.00 93.38 165 SER A O 1
ATOM 1288 N N . ALA A 1 166 ? 8.292 -12.471 3.283 1.00 93.69 166 ALA A N 1
ATOM 1289 C CA . ALA A 1 166 ? 7.730 -13.802 3.055 1.00 93.69 166 ALA A CA 1
ATOM 1290 C C . ALA A 1 166 ? 6.651 -13.811 1.958 1.00 93.69 166 ALA A C 1
ATOM 1292 O O . ALA A 1 166 ? 6.689 -14.670 1.082 1.00 93.69 166 ALA A O 1
ATOM 1293 N N . ILE A 1 167 ? 5.734 -12.836 1.963 1.00 91.56 167 ILE A N 1
ATOM 1294 C CA . ILE A 1 167 ? 4.681 -12.722 0.934 1.00 91.56 167 ILE A CA 1
ATOM 1295 C C . ILE A 1 167 ? 5.223 -12.273 -0.427 1.00 91.56 167 ILE A C 1
ATOM 1297 O O . ILE A 1 167 ? 4.564 -12.454 -1.453 1.00 91.56 167 ILE A O 1
ATOM 1301 N N . GLY A 1 168 ? 6.415 -11.670 -0.436 1.00 90.88 168 GLY A N 1
ATOM 1302 C CA . GLY A 1 168 ? 7.078 -11.170 -1.628 1.00 90.88 168 GLY A CA 1
ATOM 1303 C C . GLY A 1 168 ? 6.299 -10.072 -2.358 1.00 90.88 168 GLY A C 1
ATOM 1304 O O . GLY A 1 168 ? 5.388 -9.435 -1.837 1.00 90.88 168 GLY A O 1
ATOM 1305 N N . HIS A 1 169 ? 6.698 -9.843 -3.604 1.00 90.56 169 HIS A N 1
ATOM 1306 C CA . HIS A 1 169 ? 6.081 -8.891 -4.522 1.00 90.56 169 HIS A CA 1
ATOM 1307 C C . HIS A 1 169 ? 5.957 -9.542 -5.906 1.00 90.56 169 HIS A C 1
ATOM 1309 O O . HIS A 1 169 ? 6.711 -10.467 -6.234 1.00 90.56 169 HIS A O 1
ATOM 1315 N N . LEU A 1 170 ? 5.003 -9.080 -6.715 1.00 88.31 170 LEU A N 1
ATOM 1316 C CA . LEU A 1 170 ? 4.802 -9.564 -8.080 1.00 88.31 170 LEU A CA 1
ATOM 1317 C C . LEU A 1 170 ? 6.014 -9.187 -8.939 1.00 88.31 170 LEU A C 1
ATOM 1319 O O . LEU A 1 170 ? 6.466 -8.046 -8.879 1.00 88.31 170 LEU A O 1
ATOM 1323 N N . VAL A 1 171 ? 6.508 -10.120 -9.754 1.00 87.50 171 VAL A N 1
ATOM 1324 C CA . VAL A 1 171 ? 7.549 -9.869 -10.763 1.00 87.50 171 VAL A CA 1
ATOM 1325 C C . VAL A 1 171 ? 7.151 -10.548 -12.066 1.00 87.50 171 VAL A C 1
ATOM 1327 O O . VAL A 1 171 ? 6.893 -11.756 -12.078 1.00 87.50 171 VAL A O 1
ATOM 1330 N N . THR A 1 172 ? 7.145 -9.798 -13.164 1.00 83.62 172 THR A N 1
ATOM 1331 C CA . THR A 1 172 ? 6.828 -10.299 -14.507 1.00 83.62 172 THR A CA 1
ATOM 1332 C C . THR A 1 172 ? 7.928 -9.943 -15.499 1.00 83.62 172 THR A C 1
ATOM 1334 O O . THR A 1 172 ? 8.511 -8.860 -15.430 1.00 83.62 172 THR A O 1
ATOM 1337 N N . ASN A 1 173 ? 8.169 -10.852 -16.442 1.00 70.44 173 ASN A N 1
ATOM 1338 C CA . ASN A 1 173 ? 8.915 -10.582 -17.663 1.00 70.44 173 ASN A CA 1
ATOM 1339 C C . ASN A 1 173 ? 7.885 -10.560 -18.796 1.00 70.44 173 ASN A C 1
ATOM 1341 O O . ASN A 1 173 ? 7.423 -11.628 -19.168 1.00 70.44 173 ASN A O 1
ATOM 1345 N N . ASP A 1 174 ? 7.428 -9.391 -19.239 1.00 63.38 174 ASP A N 1
ATOM 1346 C CA . ASP A 1 174 ? 7.167 -9.101 -20.655 1.00 63.38 174 ASP A CA 1
ATOM 1347 C C . ASP A 1 174 ? 6.580 -7.708 -20.892 1.00 63.38 174 ASP A C 1
ATOM 1349 O O . ASP A 1 174 ? 6.131 -7.011 -19.975 1.00 63.38 174 ASP A O 1
ATOM 1353 N N . ARG A 1 175 ? 6.649 -7.304 -22.168 1.00 51.56 175 ARG A N 1
ATOM 1354 C CA . ARG A 1 175 ? 6.205 -6.013 -22.681 1.00 51.56 175 ARG A CA 1
ATOM 1355 C C . ARG A 1 175 ? 4.779 -5.730 -22.259 1.00 51.56 175 ARG A C 1
ATOM 1357 O O . ARG A 1 175 ? 3.870 -6.458 -22.629 1.00 51.56 175 ARG A O 1
ATOM 1364 N N . GLY A 1 176 ? 4.588 -4.637 -21.524 1.00 42.19 176 GLY A N 1
ATOM 1365 C CA . GLY A 1 176 ? 3.288 -4.133 -21.078 1.00 42.19 176 GLY A CA 1
ATOM 1366 C C . GLY A 1 176 ? 2.372 -3.653 -22.211 1.00 42.19 176 GLY A C 1
ATOM 1367 O O . GLY A 1 176 ? 1.625 -2.699 -22.017 1.00 42.19 176 GLY A O 1
ATOM 1368 N N . VAL A 1 177 ? 2.425 -4.279 -23.388 1.00 37.84 177 VAL A N 1
ATOM 1369 C CA . VAL A 1 177 ? 1.385 -4.164 -24.399 1.00 37.84 177 VAL A CA 1
ATOM 1370 C C . VAL A 1 177 ? 0.477 -5.368 -24.223 1.00 37.84 177 VAL A C 1
ATOM 1372 O O . VAL A 1 177 ? 0.801 -6.495 -24.585 1.00 37.84 177 VAL A O 1
ATOM 1375 N N . VAL A 1 178 ? -0.677 -5.087 -23.631 1.00 42.84 178 VAL A N 1
ATOM 1376 C CA . VAL A 1 178 ? -1.841 -5.964 -23.560 1.00 42.84 178 VAL A CA 1
ATOM 1377 C C . VAL A 1 178 ? -2.397 -6.131 -24.982 1.00 42.84 178 VAL A C 1
ATOM 1379 O O . VAL A 1 178 ? -3.467 -5.630 -25.313 1.00 42.84 178 VAL A O 1
ATOM 1382 N N . GLU A 1 179 ? -1.668 -6.808 -25.867 1.00 33.91 179 GLU A N 1
ATOM 1383 C CA . GLU A 1 179 ? -2.276 -7.399 -27.054 1.00 33.91 179 GLU A CA 1
ATOM 1384 C C . GLU A 1 179 ? -2.993 -8.665 -26.587 1.00 33.91 179 GLU A C 1
ATOM 1386 O O . GLU A 1 179 ? -2.391 -9.715 -26.396 1.00 33.91 179 GLU A O 1
ATOM 1391 N N . LYS A 1 180 ? -4.289 -8.502 -26.291 1.00 35.78 180 LYS A N 1
ATOM 1392 C CA . LYS A 1 180 ? -5.299 -9.562 -26.145 1.00 35.78 180 LYS A CA 1
ATOM 1393 C C . LYS A 1 180 ? -4.774 -10.883 -25.541 1.00 35.78 180 LYS A C 1
ATOM 1395 O O . LYS A 1 180 ? -4.454 -11.829 -26.249 1.00 35.78 180 LYS A O 1
ATOM 1400 N N . TYR A 1 181 ? -4.839 -10.979 -24.213 1.00 40.53 181 TYR A N 1
ATOM 1401 C CA . TYR A 1 181 ? -4.893 -12.249 -23.469 1.00 40.53 181 TYR A CA 1
ATOM 1402 C C . TYR A 1 181 ? -3.658 -13.169 -23.492 1.00 40.53 181 TYR A C 1
ATOM 1404 O O . TYR A 1 181 ? -3.795 -14.355 -23.189 1.00 40.53 181 TYR A O 1
ATOM 1412 N N . GLN A 1 182 ? -2.446 -12.664 -23.729 1.00 40.69 182 GLN A N 1
ATOM 1413 C CA . GLN A 1 182 ? -1.236 -13.397 -23.331 1.00 40.69 182 GLN A CA 1
ATOM 1414 C C . GLN A 1 182 ? -0.695 -12.829 -22.018 1.00 40.69 182 GLN A C 1
ATOM 1416 O O . GLN A 1 182 ? -0.158 -11.728 -21.955 1.00 40.69 182 GLN A O 1
ATOM 1421 N N . HIS A 1 183 ? -0.923 -13.569 -20.933 1.00 49.12 183 HIS A N 1
ATOM 1422 C CA . HIS A 1 183 ? -0.399 -13.236 -19.614 1.00 49.12 183 HIS A CA 1
ATOM 1423 C C . HIS A 1 183 ? 1.132 -13.289 -19.686 1.00 49.12 183 HIS A C 1
ATOM 1425 O O . HIS A 1 183 ? 1.686 -14.359 -19.935 1.00 49.12 183 HIS A O 1
ATOM 1431 N N . GLY A 1 184 ? 1.803 -12.150 -19.482 1.00 55.53 184 GLY A N 1
ATOM 1432 C CA . GLY A 1 184 ? 3.265 -12.106 -19.397 1.00 55.53 184 GLY A CA 1
ATOM 1433 C C . GLY A 1 184 ? 3.790 -13.122 -18.380 1.00 55.53 184 GLY A C 1
ATOM 1434 O O . GLY A 1 184 ? 3.104 -13.446 -17.402 1.00 55.53 184 GLY A O 1
ATOM 1435 N N . HIS A 1 185 ? 4.994 -13.652 -18.601 1.00 70.69 185 HIS A N 1
ATOM 1436 C CA . HIS A 1 185 ? 5.511 -14.737 -17.773 1.00 70.69 185 HIS A CA 1
ATOM 1437 C C . HIS A 1 185 ? 5.733 -14.259 -16.328 1.00 70.69 185 HIS A C 1
ATOM 1439 O O . HIS A 1 185 ? 6.652 -13.488 -16.021 1.00 70.69 185 HIS A O 1
ATOM 1445 N N . ILE A 1 186 ? 4.890 -14.740 -15.410 1.00 78.50 186 ILE A N 1
ATOM 1446 C CA . ILE A 1 186 ? 4.974 -14.415 -13.986 1.00 78.50 186 ILE A CA 1
ATOM 1447 C C . ILE A 1 186 ? 6.170 -15.156 -13.382 1.00 78.50 186 ILE A C 1
ATOM 1449 O O . ILE A 1 186 ? 6.165 -16.378 -13.271 1.00 78.50 186 ILE A O 1
ATOM 1453 N N . ARG A 1 187 ? 7.196 -14.415 -12.951 1.00 82.44 187 ARG A N 1
ATOM 1454 C CA . ARG A 1 187 ? 8.359 -14.971 -12.237 1.00 82.44 187 ARG A CA 1
ATOM 1455 C C . ARG A 1 187 ? 8.086 -15.192 -10.759 1.00 82.44 187 ARG A C 1
ATOM 1457 O O . ARG A 1 187 ? 8.629 -16.115 -10.162 1.00 82.44 187 ARG A O 1
ATOM 1464 N N . ARG A 1 188 ? 7.295 -14.306 -10.157 1.00 85.50 188 ARG A N 1
ATOM 1465 C CA . ARG A 1 188 ? 6.940 -14.347 -8.736 1.00 85.50 188 ARG A CA 1
ATOM 1466 C C . ARG A 1 188 ? 5.566 -13.735 -8.547 1.00 85.50 188 ARG A C 1
ATOM 1468 O O . ARG A 1 188 ? 5.296 -12.700 -9.141 1.00 85.50 188 ARG A O 1
ATOM 1475 N N . LYS A 1 189 ? 4.731 -14.347 -7.710 1.00 86.19 189 LYS A N 1
ATOM 1476 C CA . LYS A 1 189 ? 3.459 -13.774 -7.252 1.00 86.19 189 LYS A CA 1
ATOM 1477 C C . LYS A 1 189 ? 3.627 -13.231 -5.836 1.00 86.19 189 LYS A C 1
ATOM 1479 O O . LYS A 1 189 ? 4.382 -13.806 -5.058 1.00 86.19 189 LYS A O 1
ATOM 1484 N N . GLN A 1 190 ? 2.908 -12.159 -5.522 1.00 87.31 190 GLN A N 1
ATOM 1485 C CA . GLN A 1 190 ? 2.662 -11.761 -4.139 1.00 87.31 190 GLN A CA 1
ATOM 1486 C C . GLN A 1 190 ? 1.597 -12.704 -3.557 1.00 87.31 190 GLN A C 1
ATOM 1488 O O . GLN A 1 190 ? 0.569 -12.915 -4.198 1.00 87.31 190 GLN A O 1
ATOM 1493 N N . THR A 1 191 ? 1.851 -13.301 -2.392 1.00 90.38 191 THR A N 1
ATOM 1494 C CA . THR A 1 191 ? 0.983 -14.343 -1.795 1.00 90.38 191 THR A CA 1
ATOM 1495 C C . THR A 1 191 ? 0.243 -13.889 -0.537 1.00 90.38 191 THR A C 1
ATOM 1497 O O . THR A 1 191 ? -0.384 -14.701 0.140 1.00 90.38 191 THR A O 1
ATOM 1500 N N . GLY A 1 192 ? 0.333 -12.603 -0.210 1.00 90.50 192 GLY A N 1
ATOM 1501 C CA . GLY A 1 192 ? -0.318 -12.007 0.946 1.00 90.50 192 GLY A CA 1
ATOM 1502 C C . GLY A 1 192 ? -0.308 -10.488 0.885 1.00 90.50 192 GLY A C 1
ATOM 1503 O O . GLY A 1 192 ? 0.288 -9.895 -0.013 1.00 90.50 192 GLY A O 1
ATOM 1504 N N . ILE A 1 193 ? -0.952 -9.837 1.846 1.00 91.00 193 ILE A N 1
ATOM 1505 C CA . ILE A 1 193 ? -1.094 -8.380 1.913 1.00 91.00 193 ILE A CA 1
ATOM 1506 C C . ILE A 1 193 ? -0.881 -7.850 3.325 1.00 91.00 193 ILE A C 1
ATOM 1508 O O . ILE A 1 193 ? -1.080 -8.541 4.326 1.00 91.00 193 ILE A O 1
ATOM 1512 N N . VAL A 1 194 ? -0.508 -6.572 3.395 1.00 92.25 194 VAL A N 1
ATOM 1513 C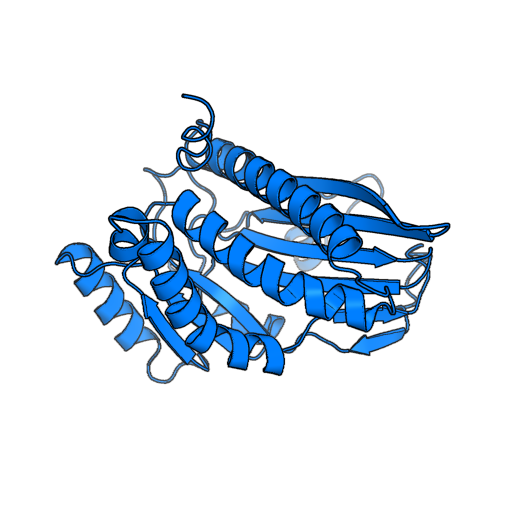 CA . VAL A 1 194 ? -0.535 -5.802 4.638 1.00 92.25 194 VAL A CA 1
ATOM 1514 C C . VAL A 1 194 ? -1.760 -4.895 4.619 1.00 92.25 194 VAL A C 1
ATOM 1516 O O . VAL A 1 194 ? -1.918 -4.059 3.728 1.00 92.25 194 VAL A O 1
ATOM 1519 N N . ARG A 1 195 ? -2.623 -5.050 5.620 1.00 90.31 195 ARG A N 1
ATOM 1520 C CA . ARG A 1 195 ? -3.745 -4.159 5.907 1.00 90.31 195 ARG A CA 1
ATOM 1521 C C . ARG A 1 195 ? -3.330 -3.168 6.984 1.00 90.31 195 ARG A C 1
ATOM 1523 O O . ARG A 1 195 ? -3.018 -3.576 8.099 1.00 90.31 195 ARG A O 1
ATOM 1530 N N . VAL A 1 196 ? -3.416 -1.872 6.694 1.00 90.56 196 VAL A N 1
ATOM 1531 C CA . VAL A 1 196 ? -3.151 -0.822 7.692 1.00 90.56 196 VAL A CA 1
ATOM 1532 C C . VAL A 1 196 ? -4.464 -0.220 8.192 1.00 90.56 196 VAL A C 1
ATOM 1534 O O . VAL A 1 196 ? -5.222 0.384 7.431 1.00 90.56 196 VAL A O 1
ATOM 1537 N N . ASN A 1 197 ? -4.734 -0.382 9.485 1.00 85.88 197 ASN A N 1
ATOM 1538 C CA . ASN A 1 197 ? -5.899 0.151 10.179 1.00 85.88 197 ASN A CA 1
ATOM 1539 C C . ASN A 1 197 ? -5.550 1.413 10.957 1.00 85.88 197 ASN A C 1
ATOM 1541 O O . ASN A 1 197 ? -4.486 1.524 11.555 1.00 85.88 197 ASN A O 1
ATOM 1545 N N . CYS A 1 198 ? -6.487 2.355 10.980 1.00 81.38 198 CYS A N 1
ATOM 1546 C CA . CYS A 1 198 ? -6.399 3.547 11.803 1.00 81.38 198 CYS A CA 1
ATOM 1547 C C . CYS A 1 198 ? -7.793 4.149 11.986 1.00 81.38 198 CYS A C 1
ATOM 1549 O O . CYS A 1 198 ? -8.600 4.094 11.051 1.00 81.38 198 CYS A O 1
ATOM 1551 N N . ILE A 1 199 ? -8.050 4.760 13.143 1.00 75.44 199 ILE A N 1
ATOM 1552 C CA . ILE A 1 199 ? -9.265 5.538 13.383 1.00 75.44 199 ILE A CA 1
ATOM 1553 C C . ILE A 1 199 ? -9.135 6.904 12.710 1.00 75.44 199 ILE A C 1
ATOM 1555 O O . ILE A 1 199 ? -8.178 7.640 12.948 1.00 75.44 199 ILE A O 1
ATOM 1559 N N . ASP A 1 200 ? -10.092 7.219 11.838 1.00 61.94 200 ASP A N 1
ATOM 1560 C CA . ASP A 1 200 ? -10.365 8.548 11.274 1.00 61.94 200 ASP A CA 1
ATOM 1561 C C . ASP A 1 200 ? -9.215 9.314 10.596 1.00 61.94 200 ASP A C 1
ATOM 1563 O O . ASP A 1 200 ? -9.427 10.447 10.159 1.00 61.94 200 ASP A O 1
ATOM 1567 N N . CYS A 1 201 ? -8.029 8.723 10.447 1.00 64.75 201 CYS A N 1
ATOM 1568 C CA . CYS A 1 201 ? -6.857 9.374 9.876 1.00 64.75 201 CYS A CA 1
ATOM 1569 C C . CYS A 1 201 ? -6.399 8.617 8.635 1.00 64.75 201 CYS A C 1
ATOM 1571 O O . CYS A 1 201 ? -5.940 7.477 8.709 1.00 64.75 201 CYS A O 1
ATOM 1573 N N . LEU A 1 202 ? -6.545 9.257 7.480 1.00 73.62 202 LEU A N 1
ATOM 1574 C CA . LEU A 1 202 ? -5.891 8.827 6.252 1.00 73.62 202 LEU A CA 1
ATOM 1575 C C . LEU A 1 202 ? -4.373 9.045 6.330 1.00 73.62 202 LEU A C 1
ATOM 1577 O O . LEU A 1 202 ? -3.618 8.195 5.871 1.00 73.62 202 LEU A O 1
ATOM 1581 N N . ASP A 1 203 ? -3.956 10.135 6.971 1.00 78.69 203 ASP A N 1
ATOM 1582 C CA . ASP A 1 203 ? -2.559 10.554 7.109 1.00 78.69 203 ASP A CA 1
ATOM 1583 C C . ASP A 1 203 ? -1.693 9.443 7.725 1.00 78.69 203 ASP A C 1
ATOM 1585 O O . ASP A 1 203 ? -0.837 8.881 7.044 1.00 78.69 203 ASP A O 1
ATOM 1589 N N . ARG A 1 204 ? -2.046 8.988 8.941 1.00 85.62 204 ARG A N 1
ATOM 1590 C CA . ARG A 1 204 ? -1.357 7.891 9.650 1.00 85.62 204 ARG A CA 1
ATOM 1591 C C . ARG A 1 204 ? -1.223 6.630 8.788 1.00 85.62 204 ARG A C 1
ATOM 1593 O O . ARG A 1 204 ? -0.157 6.020 8.732 1.00 85.62 204 ARG A O 1
ATOM 1600 N N . THR A 1 205 ? -2.293 6.245 8.083 1.00 88.19 205 THR A N 1
ATOM 1601 C CA . THR A 1 205 ? -2.249 5.074 7.193 1.00 88.19 205 THR A CA 1
ATOM 1602 C C . THR A 1 205 ? -1.354 5.302 5.981 1.00 88.19 205 THR A C 1
ATOM 1604 O O . THR A 1 205 ? -0.560 4.427 5.661 1.00 88.19 205 THR A O 1
ATOM 1607 N N . ASN A 1 206 ? -1.427 6.468 5.335 1.00 90.00 206 ASN A N 1
ATOM 1608 C CA . ASN A 1 206 ? -0.626 6.786 4.154 1.00 90.00 206 ASN A CA 1
ATOM 1609 C C . ASN A 1 206 ? 0.870 6.839 4.494 1.00 90.00 206 ASN A C 1
ATOM 1611 O O . ASN A 1 206 ? 1.689 6.314 3.745 1.00 90.00 206 ASN A O 1
ATOM 1615 N N . SER A 1 207 ? 1.219 7.412 5.647 1.00 88.50 207 SER A N 1
ATOM 1616 C CA . SER A 1 207 ? 2.597 7.479 6.142 1.00 88.50 207 SER A CA 1
ATOM 1617 C C . SER A 1 207 ? 3.191 6.090 6.375 1.00 88.50 207 SER A C 1
ATOM 1619 O O . SER A 1 207 ? 4.275 5.787 5.874 1.00 88.50 207 SER A O 1
ATOM 1621 N N . MET A 1 208 ? 2.442 5.206 7.043 1.00 90.69 208 MET A N 1
ATOM 1622 C CA . MET A 1 208 ? 2.892 3.836 7.293 1.00 90.69 208 MET A CA 1
ATOM 1623 C C . MET A 1 208 ? 2.959 2.983 6.027 1.00 90.69 208 MET A C 1
ATOM 1625 O O . MET A 1 208 ? 3.906 2.218 5.857 1.00 90.69 208 MET A O 1
ATOM 1629 N N . GLN A 1 209 ? 1.986 3.117 5.122 1.00 92.75 209 GLN A N 1
ATOM 1630 C CA . GLN A 1 209 ? 2.017 2.418 3.837 1.00 92.75 209 GLN A CA 1
ATOM 1631 C C . GLN A 1 209 ? 3.224 2.855 2.997 1.00 92.75 209 GLN A C 1
ATOM 1633 O O . GLN A 1 209 ? 3.917 1.997 2.452 1.00 92.75 209 GLN A O 1
ATOM 1638 N N . ARG A 1 210 ? 3.531 4.161 2.958 1.00 93.56 210 ARG A N 1
ATOM 1639 C CA . ARG A 1 210 ? 4.739 4.689 2.310 1.00 93.56 210 ARG A CA 1
ATOM 1640 C C . ARG A 1 210 ? 6.003 4.062 2.887 1.00 93.56 210 ARG A C 1
ATOM 1642 O O . ARG A 1 210 ? 6.839 3.613 2.114 1.00 93.56 210 ARG A O 1
ATOM 1649 N N . GLU A 1 211 ? 6.144 4.026 4.211 1.00 91.38 211 GLU A N 1
ATOM 1650 C CA . GLU A 1 211 ? 7.349 3.492 4.860 1.00 91.38 211 GLU A CA 1
ATOM 1651 C C . GLU A 1 211 ? 7.595 2.026 4.473 1.00 91.38 211 GLU A C 1
ATOM 1653 O O . GLU A 1 211 ? 8.681 1.671 4.018 1.00 91.38 211 GLU A O 1
ATOM 1658 N N . ILE A 1 212 ? 6.552 1.191 4.534 1.00 93.88 212 ILE A N 1
ATOM 1659 C CA . ILE A 1 212 ? 6.623 -0.212 4.093 1.00 93.88 212 ILE A CA 1
ATOM 1660 C C . ILE A 1 212 ? 6.990 -0.286 2.602 1.00 93.88 212 ILE A C 1
ATOM 1662 O O . ILE A 1 212 ? 7.851 -1.067 2.198 1.00 93.88 212 ILE A O 1
ATOM 1666 N N . SER A 1 213 ? 6.370 0.555 1.776 1.00 93.62 213 SER A N 1
ATOM 1667 C CA . SER A 1 213 ? 6.596 0.593 0.330 1.00 93.62 213 SER A CA 1
ATOM 1668 C C . SER A 1 213 ? 8.028 1.000 -0.048 1.00 93.62 213 SER A C 1
ATOM 1670 O O . SER A 1 213 ? 8.582 0.480 -1.019 1.00 93.62 213 SER A O 1
ATOM 1672 N N . LEU A 1 214 ? 8.665 1.885 0.726 1.00 92.00 214 LEU A N 1
ATOM 1673 C CA . LEU A 1 214 ? 10.070 2.273 0.547 1.00 92.00 214 LEU A CA 1
ATOM 1674 C C . LEU A 1 214 ? 11.043 1.153 0.950 1.00 92.00 214 LEU A C 1
ATOM 1676 O O . LEU A 1 214 ? 12.100 1.011 0.333 1.00 92.00 214 LEU A O 1
ATOM 1680 N N . GLN A 1 215 ? 10.687 0.318 1.929 1.00 90.50 215 GLN A N 1
ATOM 1681 C CA . GLN A 1 215 ? 11.466 -0.884 2.251 1.00 90.50 215 GLN A CA 1
ATOM 1682 C C . GLN A 1 215 ? 11.367 -1.927 1.124 1.00 90.50 215 GLN A C 1
ATOM 1684 O O . GLN A 1 215 ? 12.369 -2.529 0.728 1.00 90.50 215 GLN A O 1
ATOM 1689 N N . VAL A 1 216 ? 10.172 -2.101 0.545 1.00 93.19 216 VAL A N 1
ATOM 1690 C CA . VAL A 1 216 ? 9.944 -3.012 -0.591 1.00 93.19 216 VAL A CA 1
ATOM 1691 C C . VAL A 1 216 ? 10.580 -2.500 -1.884 1.00 93.19 216 VAL A C 1
ATOM 1693 O O . VAL A 1 216 ? 11.058 -3.306 -2.681 1.00 93.19 216 VAL A O 1
ATOM 1696 N N . LEU A 1 217 ? 10.686 -1.181 -2.070 1.00 93.31 217 LEU A N 1
ATOM 1697 C CA . LEU A 1 217 ? 11.334 -0.553 -3.227 1.00 93.31 217 LEU A CA 1
ATOM 1698 C C . LEU A 1 217 ? 12.739 -1.116 -3.482 1.00 93.31 217 LEU A C 1
ATOM 1700 O O . LEU A 1 217 ? 13.079 -1.426 -4.622 1.00 93.31 217 LEU A O 1
ATOM 1704 N N . ARG A 1 218 ? 13.544 -1.309 -2.426 1.00 89.12 218 ARG A N 1
ATOM 1705 C CA . ARG A 1 218 ? 14.875 -1.932 -2.552 1.00 89.12 218 ARG A CA 1
ATOM 1706 C C . ARG A 1 218 ? 14.777 -3.343 -3.126 1.00 89.12 218 ARG A C 1
ATOM 1708 O O . ARG A 1 218 ? 15.518 -3.685 -4.040 1.00 89.12 218 ARG A O 1
ATOM 1715 N N . GLN A 1 219 ? 13.839 -4.143 -2.624 1.00 89.88 219 GLN A N 1
ATOM 1716 C CA . GLN A 1 219 ? 13.628 -5.514 -3.088 1.00 89.88 219 GLN A CA 1
ATOM 1717 C C . GLN A 1 219 ? 13.152 -5.552 -4.549 1.00 89.88 219 GLN A C 1
ATOM 1719 O O . GLN A 1 219 ? 13.623 -6.393 -5.312 1.00 89.88 219 GLN A O 1
ATOM 1724 N N . GLN A 1 220 ? 12.267 -4.630 -4.945 1.00 91.75 220 GLN A N 1
ATOM 1725 C CA . GLN A 1 220 ? 11.769 -4.500 -6.319 1.00 91.75 220 GLN A CA 1
ATOM 1726 C C . GLN A 1 220 ? 12.894 -4.128 -7.292 1.00 91.75 220 GLN A C 1
ATOM 1728 O O . GLN A 1 220 ? 13.041 -4.767 -8.330 1.00 91.75 220 GLN A O 1
ATOM 1733 N N . LEU A 1 221 ? 13.722 -3.133 -6.953 1.00 90.94 221 LEU A N 1
ATOM 1734 C CA . LEU A 1 221 ? 14.846 -2.711 -7.797 1.00 90.94 221 LEU A CA 1
ATOM 1735 C C . LEU A 1 221 ? 15.860 -3.843 -7.997 1.00 90.94 221 LEU A C 1
ATOM 1737 O O . LEU A 1 221 ? 16.255 -4.114 -9.131 1.00 90.94 221 LEU A O 1
ATOM 1741 N N . THR A 1 222 ? 16.199 -4.563 -6.924 1.00 89.00 222 THR A N 1
ATOM 1742 C CA . THR A 1 222 ? 17.070 -5.744 -6.996 1.00 89.00 222 THR A CA 1
ATOM 1743 C C . THR A 1 222 ? 16.462 -6.845 -7.867 1.00 89.00 222 THR A C 1
ATOM 1745 O O . THR A 1 222 ? 17.160 -7.426 -8.696 1.00 89.00 222 THR A O 1
ATOM 1748 N N . ALA A 1 223 ? 15.160 -7.124 -7.735 1.00 87.38 223 ALA A N 1
ATOM 1749 C CA . ALA A 1 223 ? 14.478 -8.140 -8.543 1.00 87.38 223 ALA A CA 1
ATOM 1750 C C . ALA A 1 223 ? 14.444 -7.796 -10.044 1.00 87.38 223 ALA A C 1
ATOM 1752 O O . ALA A 1 223 ? 14.453 -8.700 -10.884 1.00 87.38 223 ALA A O 1
ATOM 1753 N N . LEU A 1 224 ? 14.444 -6.500 -10.369 1.00 86.56 224 LEU A N 1
ATOM 1754 C CA . LEU A 1 224 ? 14.527 -5.965 -11.730 1.00 86.56 224 LEU A CA 1
ATOM 1755 C C . LEU A 1 224 ? 15.968 -5.863 -12.260 1.00 86.56 224 LEU A C 1
ATOM 1757 O O . LEU A 1 224 ? 16.168 -5.382 -13.371 1.00 86.56 224 LEU A O 1
ATOM 1761 N N . GLY A 1 225 ? 16.972 -6.288 -11.486 1.00 84.56 225 GLY A N 1
ATOM 1762 C CA . GLY A 1 225 ? 18.379 -6.215 -11.887 1.00 84.56 225 GLY A CA 1
ATOM 1763 C C . GLY A 1 225 ? 18.943 -4.792 -11.930 1.00 84.56 225 GLY A C 1
ATOM 1764 O O . GLY A 1 225 ? 19.997 -4.566 -12.523 1.00 84.56 225 GLY A O 1
ATOM 1765 N N . VAL A 1 226 ? 18.267 -3.819 -11.309 1.00 84.69 226 VAL A N 1
ATOM 1766 C CA . VAL A 1 226 ? 18.770 -2.448 -11.203 1.00 84.69 226 VAL A CA 1
ATOM 1767 C C . VAL A 1 226 ? 19.864 -2.420 -10.141 1.00 84.69 226 VAL A C 1
ATOM 1769 O O . VAL A 1 226 ? 19.595 -2.636 -8.962 1.00 84.69 226 VAL A O 1
ATOM 1772 N N . ASN A 1 227 ? 21.103 -2.130 -10.545 1.00 78.44 227 ASN A N 1
ATOM 1773 C CA . ASN A 1 227 ? 22.206 -1.969 -9.602 1.00 78.44 227 ASN A CA 1
ATOM 1774 C C . ASN A 1 227 ? 22.017 -0.672 -8.794 1.00 78.44 227 ASN A C 1
ATOM 1776 O O . ASN A 1 227 ? 22.234 0.436 -9.290 1.00 78.44 227 ASN A O 1
ATOM 1780 N N . THR A 1 228 ? 21.556 -0.803 -7.553 1.00 77.88 228 THR A N 1
ATOM 1781 C CA . THR A 1 228 ? 21.234 0.327 -6.682 1.00 77.88 228 THR A CA 1
ATOM 1782 C C . THR A 1 228 ? 22.463 0.804 -5.920 1.00 77.88 228 THR A C 1
ATOM 1784 O O . THR A 1 228 ? 22.674 0.419 -4.772 1.00 77.88 228 THR A O 1
ATOM 1787 N N . THR A 1 229 ? 23.247 1.698 -6.523 1.00 87.38 229 THR A N 1
ATOM 1788 C CA . THR A 1 229 ? 24.119 2.580 -5.728 1.00 87.38 229 THR A CA 1
ATOM 1789 C C . THR A 1 229 ? 23.264 3.458 -4.808 1.00 87.38 229 THR A C 1
ATOM 1791 O O . THR A 1 229 ? 22.104 3.734 -5.133 1.00 87.38 229 THR A O 1
ATOM 1794 N N . ASP A 1 230 ? 23.818 3.957 -3.699 1.00 87.75 230 ASP A N 1
ATOM 1795 C CA . ASP A 1 230 ? 23.065 4.814 -2.764 1.00 87.75 230 ASP A CA 1
ATOM 1796 C C . ASP A 1 230 ? 22.474 6.052 -3.452 1.00 87.75 230 ASP A C 1
ATOM 1798 O O . ASP A 1 230 ? 21.318 6.406 -3.222 1.00 87.75 230 ASP A O 1
ATOM 1802 N N . SER A 1 231 ? 23.219 6.653 -4.385 1.00 89.12 231 SER A N 1
ATOM 1803 C CA . SER A 1 231 ? 22.735 7.771 -5.207 1.00 89.12 231 SER A CA 1
ATOM 1804 C C . SER A 1 231 ? 21.563 7.376 -6.111 1.00 89.12 231 SER A C 1
ATOM 1806 O O . SER A 1 231 ? 20.607 8.137 -6.262 1.00 89.12 231 SER A O 1
ATOM 1808 N N . THR A 1 232 ? 21.603 6.181 -6.707 1.00 90.25 232 THR A N 1
ATOM 1809 C CA . THR A 1 232 ? 20.496 5.686 -7.534 1.00 90.25 232 THR A CA 1
ATOM 1810 C C . THR A 1 232 ? 19.270 5.449 -6.667 1.00 90.25 232 THR A C 1
ATOM 1812 O O . THR A 1 232 ? 18.204 5.973 -6.975 1.00 90.25 232 THR A O 1
ATOM 1815 N N . PHE A 1 233 ? 19.422 4.737 -5.549 1.00 93.00 233 PHE A N 1
ATOM 1816 C CA . PHE A 1 233 ? 18.318 4.480 -4.629 1.00 93.00 233 PHE A CA 1
ATOM 1817 C C . PHE A 1 233 ? 17.683 5.775 -4.105 1.00 93.00 233 PHE A C 1
ATOM 1819 O O . PHE A 1 233 ? 16.457 5.872 -4.078 1.00 93.00 233 PHE A O 1
ATOM 1826 N N . ALA A 1 234 ? 18.489 6.786 -3.764 1.00 93.31 234 ALA A N 1
ATOM 1827 C CA . ALA A 1 234 ? 17.996 8.085 -3.311 1.00 93.31 234 ALA A CA 1
ATOM 1828 C C . ALA A 1 234 ? 17.037 8.730 -4.328 1.00 93.31 234 ALA A C 1
ATOM 1830 O O . ALA A 1 234 ? 15.953 9.158 -3.941 1.00 93.31 234 ALA A O 1
ATOM 1831 N N . LYS A 1 235 ? 17.363 8.696 -5.630 1.00 93.81 235 LYS A N 1
ATOM 1832 C CA . LYS A 1 235 ? 16.484 9.219 -6.696 1.00 93.81 235 LYS A CA 1
ATOM 1833 C C . LYS A 1 235 ? 15.134 8.499 -6.750 1.00 93.81 235 LYS A C 1
ATOM 1835 O O . LYS A 1 235 ? 14.096 9.138 -6.908 1.00 93.81 235 LYS A O 1
ATOM 1840 N N . PHE A 1 236 ? 15.139 7.168 -6.633 1.00 94.88 236 PHE A N 1
ATOM 1841 C CA . PHE A 1 236 ? 13.907 6.372 -6.601 1.00 94.88 236 PHE A CA 1
ATOM 1842 C C . PHE A 1 236 ? 13.085 6.653 -5.344 1.00 94.88 236 PHE A C 1
ATOM 1844 O O . PHE A 1 236 ? 11.878 6.869 -5.443 1.00 94.88 236 PHE A O 1
ATOM 1851 N N . SER A 1 237 ? 13.737 6.686 -4.183 1.00 94.94 237 SER A N 1
ATOM 1852 C CA . SER A 1 237 ? 13.103 6.948 -2.892 1.00 94.94 237 SER A CA 1
ATOM 1853 C C . SER A 1 237 ? 12.468 8.340 -2.837 1.00 94.94 237 SER A C 1
ATOM 1855 O O . SER A 1 237 ? 11.319 8.479 -2.416 1.00 94.94 237 SER A O 1
ATOM 1857 N N . GLU A 1 238 ? 13.160 9.367 -3.336 1.00 95.25 238 GLU A N 1
ATOM 1858 C CA . GLU A 1 238 ? 12.654 10.740 -3.410 1.00 95.25 238 GLU A CA 1
ATOM 1859 C C . GLU A 1 238 ? 11.413 10.832 -4.308 1.00 95.25 238 GL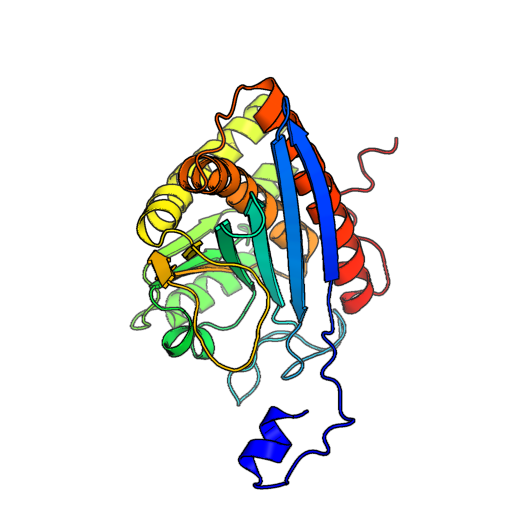U A C 1
ATOM 1861 O O . GLU A 1 238 ? 10.382 11.372 -3.901 1.00 95.25 238 GLU A O 1
ATOM 1866 N N . ALA A 1 239 ? 11.469 10.230 -5.501 1.00 95.81 239 ALA A N 1
ATOM 1867 C CA . ALA A 1 239 ? 10.333 10.195 -6.416 1.00 95.81 239 ALA A CA 1
ATOM 1868 C C . ALA A 1 239 ? 9.126 9.458 -5.810 1.00 95.81 239 ALA A C 1
ATOM 1870 O O . ALA A 1 239 ? 8.012 9.981 -5.848 1.00 95.81 239 ALA A O 1
ATOM 1871 N N . CYS A 1 240 ? 9.342 8.283 -5.204 1.00 95.88 240 CYS A N 1
ATOM 1872 C CA . CYS A 1 240 ? 8.289 7.544 -4.503 1.00 95.88 240 CYS A CA 1
ATOM 1873 C C . CYS A 1 240 ? 7.693 8.390 -3.377 1.00 95.88 240 CYS A C 1
ATOM 1875 O O . CYS A 1 240 ? 6.476 8.503 -3.266 1.00 95.88 240 CYS A O 1
ATOM 1877 N N . THR A 1 241 ? 8.539 9.029 -2.569 1.00 95.44 241 THR A N 1
ATOM 1878 C CA . THR A 1 241 ? 8.109 9.872 -1.449 1.00 95.44 241 THR A CA 1
ATOM 1879 C C . THR A 1 241 ? 7.213 11.008 -1.931 1.00 95.44 241 THR A C 1
ATOM 1881 O O . THR A 1 241 ? 6.120 11.182 -1.393 1.00 95.44 241 THR A O 1
ATOM 1884 N N . ALA A 1 242 ? 7.607 11.723 -2.987 1.00 95.69 242 ALA A N 1
ATOM 1885 C CA . ALA A 1 242 ? 6.788 12.778 -3.579 1.00 95.69 242 ALA A CA 1
ATOM 1886 C C . ALA A 1 242 ? 5.439 12.249 -4.105 1.00 95.69 242 ALA A C 1
ATOM 1888 O O . ALA A 1 242 ? 4.399 12.886 -3.926 1.00 95.69 242 ALA A O 1
ATOM 1889 N N . MET A 1 243 ? 5.428 11.059 -4.711 1.00 96.38 243 MET A N 1
ATOM 1890 C CA . MET A 1 243 ? 4.200 10.414 -5.188 1.00 96.38 243 MET A CA 1
ATOM 1891 C C . MET A 1 243 ? 3.273 10.012 -4.032 1.00 96.38 243 MET A C 1
ATOM 1893 O O . MET A 1 243 ? 2.067 10.226 -4.127 1.00 96.38 243 MET A O 1
ATOM 1897 N N . TRP A 1 244 ? 3.816 9.507 -2.922 1.00 95.38 244 TRP A N 1
ATOM 1898 C CA . TRP A 1 244 ? 3.058 9.173 -1.711 1.00 95.38 244 TRP A CA 1
ATOM 1899 C C . TRP A 1 244 ? 2.491 10.405 -0.989 1.00 95.38 244 TRP A C 1
ATOM 1901 O O . TRP A 1 244 ? 1.407 10.327 -0.406 1.00 95.38 244 TRP A O 1
ATOM 1911 N N . VAL A 1 245 ? 3.181 11.548 -1.053 1.00 93.12 245 VAL A N 1
ATOM 1912 C CA . VAL A 1 245 ? 2.655 12.842 -0.582 1.00 93.12 245 VAL A CA 1
ATOM 1913 C C . VAL A 1 245 ? 1.437 13.249 -1.414 1.00 93.12 245 VAL A C 1
ATOM 1915 O O . VAL A 1 245 ? 0.359 13.497 -0.872 1.00 93.12 245 VAL A O 1
ATOM 1918 N N . ALA A 1 246 ? 1.576 13.240 -2.743 1.00 94.06 246 ALA A N 1
ATOM 1919 C CA . ALA A 1 246 ? 0.484 13.564 -3.659 1.00 94.06 246 ALA A CA 1
ATOM 1920 C C . ALA A 1 246 ? -0.711 12.601 -3.517 1.00 94.06 246 ALA A C 1
ATOM 1922 O O . ALA A 1 246 ? -1.862 13.042 -3.562 1.00 94.06 246 ALA A O 1
ATOM 1923 N N . ASN A 1 247 ? -0.445 11.313 -3.276 1.00 94.00 247 ASN A N 1
ATOM 1924 C CA . ASN A 1 247 ? -1.465 10.318 -2.955 1.00 94.00 247 ASN A CA 1
ATOM 1925 C C . ASN A 1 247 ? -2.243 10.688 -1.686 1.00 94.00 247 ASN A C 1
ATOM 1927 O O . ASN A 1 247 ? -3.473 10.705 -1.705 1.00 94.00 247 ASN A O 1
ATOM 1931 N N . GLY A 1 248 ? -1.536 11.043 -0.608 1.00 90.81 248 GLY A N 1
ATOM 1932 C CA . GLY A 1 248 ? -2.149 11.487 0.644 1.00 90.81 248 GLY A CA 1
ATOM 1933 C C . GLY A 1 248 ? -3.110 12.658 0.430 1.00 90.81 248 GLY A C 1
ATOM 1934 O O . GLY A 1 248 ? -4.267 12.587 0.844 1.00 90.81 248 GLY A O 1
ATOM 1935 N N . HIS A 1 249 ? -2.685 13.687 -0.312 1.00 89.81 249 HIS A N 1
ATOM 1936 C CA . HIS A 1 249 ? -3.542 14.826 -0.661 1.00 89.81 249 HIS A CA 1
ATOM 1937 C C . HIS A 1 249 ? -4.754 14.420 -1.514 1.00 89.81 249 HIS A C 1
ATOM 1939 O O . HIS A 1 249 ? -5.877 14.851 -1.251 1.00 89.81 249 HIS A O 1
ATOM 1945 N N . ALA A 1 250 ? -4.561 13.580 -2.534 1.00 90.62 250 ALA A N 1
ATOM 1946 C CA . ALA A 1 250 ? -5.642 13.137 -3.413 1.00 90.62 250 ALA A CA 1
ATOM 1947 C C . ALA A 1 250 ? -6.711 12.336 -2.656 1.00 90.62 250 ALA A C 1
ATOM 1949 O O . ALA A 1 250 ? -7.896 12.669 -2.725 1.00 90.62 250 ALA A O 1
ATOM 1950 N N . ILE A 1 251 ? -6.302 11.330 -1.881 1.00 87.62 251 ILE A N 1
ATOM 1951 C CA . ILE A 1 251 ? -7.241 10.505 -1.117 1.00 87.62 251 ILE A CA 1
ATOM 1952 C C . ILE A 1 251 ? -7.884 11.322 0.019 1.00 87.62 251 ILE A C 1
ATOM 1954 O O . ILE A 1 251 ? -9.065 11.125 0.316 1.00 87.62 251 ILE A O 1
ATOM 1958 N N . SER A 1 252 ? -7.170 12.296 0.601 1.00 86.00 252 SER A N 1
ATOM 1959 C CA . SER A 1 252 ? -7.714 13.170 1.652 1.00 86.00 252 SER A CA 1
ATOM 1960 C C . SER A 1 252 ? -8.824 14.059 1.111 1.00 86.00 252 SER A C 1
ATOM 1962 O O . SER A 1 252 ? -9.902 14.116 1.700 1.00 86.00 252 SER A O 1
ATOM 1964 N N . ARG A 1 253 ? -8.624 14.672 -0.061 1.00 84.94 253 ARG A N 1
ATOM 1965 C CA . ARG A 1 253 ? -9.659 15.486 -0.713 1.00 84.94 253 ARG A CA 1
ATOM 1966 C C . ARG A 1 253 ? -10.913 14.676 -1.029 1.00 84.94 253 ARG A C 1
ATOM 1968 O O . ARG A 1 253 ? -12.015 15.162 -0.808 1.00 84.94 253 ARG A O 1
ATOM 1975 N N . ILE A 1 254 ? -10.758 13.419 -1.446 1.00 82.25 254 ILE A N 1
ATOM 1976 C CA . ILE A 1 254 ? -11.887 12.508 -1.695 1.00 82.25 254 ILE A CA 1
ATOM 1977 C C . ILE A 1 254 ? -12.659 12.174 -0.402 1.00 82.25 254 ILE A C 1
ATOM 1979 O O . ILE A 1 254 ? -13.856 11.891 -0.455 1.00 82.25 254 ILE A O 1
ATOM 1983 N N . TYR A 1 255 ? -11.993 12.156 0.755 1.00 75.12 255 TYR A N 1
ATOM 1984 C CA . TYR A 1 255 ? -12.581 11.705 2.023 1.00 75.12 255 TYR A CA 1
ATOM 1985 C C . TYR A 1 255 ? -13.098 12.841 2.921 1.00 75.12 255 TYR A C 1
ATOM 1987 O O . TYR A 1 255 ? -14.136 12.699 3.573 1.00 75.12 255 TYR A O 1
ATOM 1995 N N . ALA A 1 256 ? -12.367 13.953 2.968 1.00 77.56 256 ALA A N 1
ATOM 1996 C CA . ALA A 1 256 ? -12.574 15.067 3.888 1.00 77.56 256 ALA A CA 1
ATOM 1997 C C . ALA A 1 256 ? -12.718 16.429 3.187 1.00 77.56 256 ALA A C 1
ATOM 1999 O O . ALA A 1 256 ? -13.008 17.414 3.856 1.00 77.56 256 ALA A O 1
ATOM 2000 N N . GLY A 1 257 ? -12.514 16.509 1.867 1.00 77.00 257 GLY A N 1
ATOM 2001 C CA . GLY A 1 257 ? -12.576 17.770 1.118 1.00 77.00 257 GLY A CA 1
ATOM 2002 C C . GLY A 1 257 ? -11.351 18.679 1.283 1.00 77.00 257 GLY A C 1
ATOM 2003 O O . GLY A 1 257 ? -11.298 19.733 0.660 1.00 77.00 257 GLY A O 1
ATOM 2004 N N . THR A 1 258 ? -10.352 18.276 2.073 1.00 73.75 258 THR A N 1
ATOM 2005 C CA . THR A 1 258 ? -9.121 19.043 2.332 1.00 73.75 258 THR A CA 1
ATOM 2006 C C . THR A 1 258 ? -7.873 18.204 2.071 1.00 73.75 258 THR A C 1
ATOM 2008 O O . THR A 1 258 ? -7.926 16.972 2.079 1.00 73.75 258 THR A O 1
ATOM 2011 N N . ASP A 1 259 ? -6.731 18.862 1.883 1.00 72.06 259 ASP A N 1
ATOM 2012 C CA . ASP A 1 259 ? -5.429 18.195 1.797 1.00 72.06 259 ASP A CA 1
ATOM 2013 C C . ASP A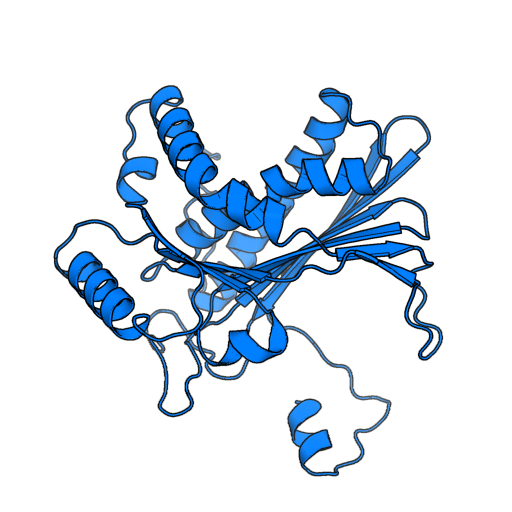 1 259 ? -5.022 17.548 3.137 1.00 72.06 259 ASP A C 1
ATOM 2015 O O . ASP A 1 259 ? -5.450 17.986 4.207 1.00 72.06 259 ASP A O 1
ATOM 2019 N N . SER A 1 260 ? -4.193 16.498 3.076 1.00 70.56 260 SER A N 1
ATOM 2020 C CA . SER A 1 260 ? -3.637 15.817 4.258 1.00 70.56 260 SER A CA 1
ATOM 2021 C C . SER A 1 260 ? -2.760 16.748 5.101 1.00 70.56 260 SER A C 1
ATOM 2023 O O . SER A 1 260 ? -1.930 17.478 4.551 1.00 70.56 260 SER A O 1
ATOM 2025 N N . LEU A 1 261 ? -2.869 16.668 6.429 1.00 65.94 261 LEU A N 1
ATOM 2026 C CA . LEU A 1 261 ? -2.191 17.578 7.360 1.00 65.94 261 LEU A CA 1
ATOM 2027 C C . LEU A 1 261 ? -0.712 17.224 7.573 1.00 65.94 261 LEU A C 1
ATOM 2029 O O . LEU A 1 261 ? 0.101 18.103 7.855 1.00 65.94 261 LEU A O 1
ATOM 2033 N N . GLU A 1 262 ? -0.349 15.949 7.427 1.00 61.12 262 GLU A N 1
ATOM 2034 C CA . GLU A 1 262 ? 1.001 15.449 7.727 1.00 61.12 262 GLU A CA 1
ATOM 2035 C C . GLU A 1 262 ? 2.098 16.057 6.836 1.00 61.12 262 GLU A C 1
ATOM 2037 O O . GLU A 1 262 ? 3.210 16.291 7.306 1.00 61.12 262 GLU A O 1
ATOM 2042 N N . PHE A 1 263 ? 1.779 16.402 5.586 1.00 51.75 263 PHE A N 1
ATOM 2043 C CA . PHE A 1 263 ? 2.748 16.939 4.619 1.00 51.75 263 PHE A CA 1
ATOM 2044 C C . PHE A 1 263 ? 2.786 18.471 4.541 1.00 51.75 263 PHE A C 1
ATOM 2046 O O . PHE A 1 263 ? 3.642 19.027 3.862 1.00 51.75 263 PHE A O 1
ATOM 2053 N N . ASN A 1 264 ? 1.915 19.170 5.275 1.00 40.56 264 ASN A N 1
ATOM 2054 C CA . ASN A 1 264 ? 1.965 20.633 5.378 1.00 40.56 264 ASN A CA 1
ATOM 2055 C C . ASN A 1 264 ? 3.003 21.129 6.399 1.00 40.56 264 ASN A C 1
ATOM 2057 O O . ASN A 1 264 ? 3.364 22.303 6.385 1.00 40.56 264 ASN A O 1
ATOM 2061 N N . LYS A 1 265 ? 3.538 20.246 7.255 1.00 43.62 265 LYS A N 1
ATOM 2062 C CA . LYS A 1 265 ? 4.572 20.599 8.246 1.00 43.62 265 LYS A CA 1
ATOM 2063 C C . LYS A 1 265 ? 5.962 20.863 7.649 1.00 43.62 265 LYS A C 1
ATOM 2065 O O . LYS A 1 265 ? 6.847 21.279 8.380 1.00 43.62 265 LYS A O 1
ATOM 2070 N N . SER A 1 266 ? 6.167 20.647 6.348 1.00 33.75 266 SER A N 1
ATOM 2071 C CA . SER A 1 266 ? 7.429 20.933 5.645 1.00 33.75 266 SER A CA 1
ATOM 2072 C C . SER A 1 266 ? 7.453 22.296 4.934 1.00 33.75 266 SER A C 1
ATOM 2074 O O . SER A 1 266 ? 8.288 22.509 4.058 1.00 33.75 266 SER A O 1
ATOM 2076 N N . ARG A 1 267 ? 6.519 23.203 5.254 1.00 28.80 267 ARG A N 1
ATOM 2077 C CA . ARG A 1 267 ? 6.410 24.545 4.648 1.00 28.80 267 ARG A CA 1
ATOM 2078 C C . ARG A 1 267 ? 6.435 25.712 5.647 1.00 28.80 267 ARG A C 1
ATOM 2080 O O . ARG A 1 267 ? 6.042 26.814 5.275 1.00 28.80 267 ARG A O 1
ATOM 2087 N N . VAL A 1 268 ? 6.909 25.490 6.872 1.00 27.17 268 VAL A N 1
ATOM 2088 C CA . VAL A 1 268 ? 7.176 26.563 7.847 1.00 27.17 268 VAL A CA 1
ATOM 2089 C C . VAL A 1 268 ? 8.637 26.522 8.249 1.00 27.17 268 VAL A C 1
ATOM 2091 O O . VAL A 1 268 ? 9.109 25.399 8.534 1.00 27.17 268 VAL A O 1
#

Radius of gyration: 19.27 Å; chains: 1; bounding box: 50×45×53 Å

pLDDT: mean 80.11, std 14.85, range [27.17, 96.38]

Sequence (268 aa):
MMGLLYFAGIDVPSWTVDVIGGFFSSKKIYFGALSARVCLISRKSRERAGTRFSVRGVDDSGCVANYVETEQFICHSDSMTASFLILRGHVDKMRDSYGDIFILNLLGLSPGEFCLSYNMEQQIIGSKVTKYVTFDYHSLTGAKSATERDRLSQTLMAQVMPFVSAIGHLVTNDRGVVEKYQHGHIRRKQTGIVRVNCIDCLDRTNSMQREISLQVLRQQLTALGVNTTDSTFAKFSEACTAMWVANGHAISRIYAGTDSLEFNKSRV

Secondary structure (DSSP, 8-state):
-HHHHHHTT----TT-----SEEEEEEEEEETTEEEEEEEEEEE-STT---TTT--SB-TT-PBTT-EEEEEEEEETTTEEEEEEEEES-STTTHHHH-EEEEEE---SSHHHHHHHHHHHHHHTTSSEEEEEE--HHHHHT-SSHHHHHHHHHHHHHHHHHHHHHH--EEEES-S---TT---EEEE---EEEEEE-SS-HHHHHHHHHHHHHHHHHHHHHHTT----HHHHHHHHHHHHHHHHHHHHHHHHHHHSS--STTGGG--

Organism: NCBI:txid2607531